Protein AF-A0A7Y4ZU67-F1 (afdb_monomer_lite)

Foldseek 3Di:
DDDDDPPDPPPDDDDPVNVVVVVVVVVVVVVVVVVVVVVVVLVVLVVLQVVLQVVLQVLVVVLVQVLQQQQAQQQDWQLPSSPSGQALSPADQDWDKDFRDQDPDASFSPHQFADSNNGHDDLCQLQPVDPRAGFKGKIWTKHQDDPDDGRDGGFKIKIKIKIKGFSVSDGDRRHRVRRVVCVVCVPPPGMDMDIDIDMRGHDYD

Secondary structure (DSSP, 8-state):
-PPP-------PPPPHHHHHHHHHHHHHHHHHHHHHHHHHHHHHHHHHHHHHHHHHHHHHHHHHHHHHHT---SSPPTTTTTTT-SSGGG-BSS--EEPPPPPSS--TT--SEE-TTS-B--HHHHTT-SSS-BSEEEEEEEEESS---TTPPP-EEEEEEEEEEETTS--B--SHHHHHHHHH-TT-TTEEEEEEEEEEE----

Structure (mmCIF, N/CA/C/O backbone):
data_AF-A0A7Y4ZU67-F1
#
_entry.id   AF-A0A7Y4ZU67-F1
#
loop_
_atom_site.group_PDB
_atom_site.id
_atom_site.type_symbol
_atom_site.label_atom_id
_atom_site.label_alt_id
_atom_site.label_comp_id
_atom_site.label_asym_id
_atom_site.label_entity_id
_atom_site.label_seq_id
_atom_site.pdbx_PDB_ins_code
_atom_site.Cartn_x
_atom_site.Cartn_y
_atom_site.Cartn_z
_atom_site.occupancy
_atom_site.B_iso_or_equiv
_atom_site.auth_seq_id
_atom_site.auth_comp_id
_atom_site.auth_asym_id
_atom_site.auth_atom_id
_atom_site.pdbx_PDB_model_num
ATOM 1 N N . MET A 1 1 ? -34.189 -45.881 70.020 1.00 56.56 1 MET A N 1
ATOM 2 C CA . MET A 1 1 ? -33.705 -45.603 68.650 1.00 56.56 1 MET A CA 1
ATOM 3 C C . MET A 1 1 ? -33.815 -44.095 68.414 1.00 56.56 1 MET A C 1
ATOM 5 O O . MET A 1 1 ? -34.927 -43.593 68.364 1.00 56.56 1 MET A O 1
ATOM 9 N N . LYS A 1 2 ? -32.702 -43.343 68.444 1.00 57.59 2 LYS A N 1
ATOM 10 C CA . LYS A 1 2 ? -32.689 -41.868 68.312 1.00 57.59 2 LYS A CA 1
ATOM 11 C C . LYS A 1 2 ? -32.427 -41.498 66.851 1.00 57.59 2 LYS A C 1
ATOM 13 O O . LYS A 1 2 ? -31.374 -41.836 66.324 1.00 57.59 2 LYS A O 1
ATOM 18 N N . THR A 1 3 ? -33.372 -40.822 66.208 1.00 69.25 3 THR A N 1
ATOM 19 C CA . THR A 1 3 ? -33.228 -40.291 64.847 1.00 69.25 3 THR A CA 1
ATOM 20 C C . THR A 1 3 ? -32.340 -39.038 64.844 1.00 69.25 3 THR A C 1
ATOM 22 O O . THR A 1 3 ? -32.535 -38.151 65.681 1.00 69.25 3 THR A O 1
ATOM 25 N N . PRO A 1 4 ? -31.358 -38.928 63.930 1.00 66.44 4 PRO A N 1
ATOM 26 C CA . PRO A 1 4 ? -30.522 -37.740 63.822 1.00 66.44 4 PRO A CA 1
ATOM 27 C C . PRO A 1 4 ? -31.326 -36.578 63.227 1.00 66.44 4 PRO A C 1
ATOM 29 O O . PRO A 1 4 ? -31.991 -36.710 62.201 1.00 66.44 4 PRO A O 1
ATOM 32 N N . ARG A 1 5 ? -31.271 -35.420 63.888 1.00 68.50 5 ARG A N 1
ATOM 33 C CA . ARG A 1 5 ? -31.931 -34.186 63.452 1.00 68.50 5 ARG A CA 1
ATOM 34 C C . ARG A 1 5 ? -31.009 -33.478 62.456 1.00 68.50 5 ARG A C 1
ATOM 36 O O . ARG A 1 5 ? -30.023 -32.861 62.853 1.00 68.50 5 ARG A O 1
ATOM 43 N N . THR A 1 6 ? -31.308 -33.585 61.167 1.00 69.19 6 THR A N 1
ATOM 44 C CA . THR A 1 6 ? -30.599 -32.863 60.104 1.00 69.19 6 THR A CA 1
ATOM 45 C C . THR A 1 6 ? -30.827 -31.366 60.299 1.00 69.19 6 THR A C 1
ATOM 47 O O . THR A 1 6 ? -31.949 -30.876 60.154 1.00 69.19 6 THR A O 1
ATOM 50 N N . LYS A 1 7 ? -29.780 -30.623 60.676 1.00 66.19 7 LYS A N 1
ATOM 51 C CA . LYS A 1 7 ? -29.835 -29.159 60.717 1.00 66.19 7 LYS A CA 1
ATOM 52 C C . LYS A 1 7 ? -30.018 -28.666 59.282 1.00 66.19 7 LYS A C 1
ATOM 54 O O . LYS A 1 7 ? -29.079 -28.709 58.494 1.00 66.19 7 LYS A O 1
ATOM 59 N N . ARG A 1 8 ? -31.228 -28.223 58.933 1.00 67.38 8 ARG A N 1
ATOM 60 C CA . ARG A 1 8 ? -31.433 -27.420 57.726 1.00 67.38 8 ARG A CA 1
ATOM 61 C C . ARG A 1 8 ? -30.674 -26.117 57.948 1.00 67.38 8 ARG A C 1
ATOM 63 O O . ARG A 1 8 ? -31.033 -25.352 58.839 1.00 67.38 8 ARG A O 1
ATOM 70 N N . LEU A 1 9 ? -29.599 -25.914 57.192 1.00 65.88 9 LEU A N 1
ATOM 71 C CA . LEU A 1 9 ? -28.971 -24.605 57.065 1.00 65.88 9 LEU A CA 1
ATOM 72 C C . LEU A 1 9 ? -30.071 -23.649 56.599 1.00 65.88 9 LEU A C 1
ATOM 74 O O . LEU A 1 9 ? -30.673 -23.866 55.548 1.00 65.88 9 LEU A O 1
ATOM 78 N N . SER A 1 10 ? -30.409 -22.666 57.428 1.00 62.84 10 SER A N 1
ATOM 79 C CA . SER A 1 10 ? -31.348 -21.616 57.058 1.00 62.84 10 SER A CA 1
ATOM 80 C C . SER A 1 10 ? -30.818 -20.940 55.797 1.00 62.84 10 SER A C 1
ATOM 82 O O . SER A 1 10 ? -29.732 -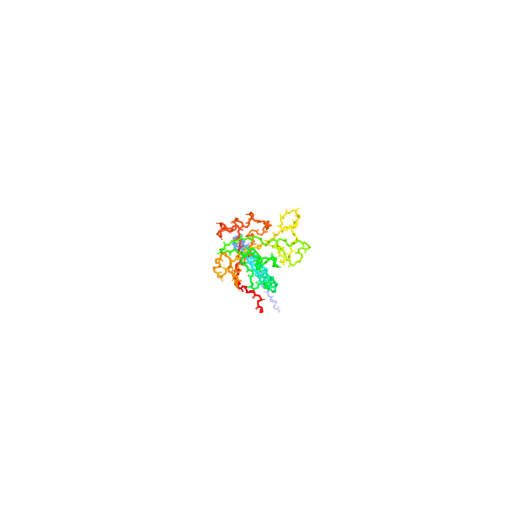20.363 55.830 1.00 62.84 10 SER A O 1
ATOM 84 N N . GLN A 1 11 ? -31.557 -21.032 54.690 1.00 66.31 11 GLN A N 1
ATOM 85 C CA . GLN A 1 11 ? -31.316 -20.196 53.520 1.00 66.31 11 GLN A CA 1
ATOM 86 C C . GLN A 1 11 ? -31.586 -18.748 53.936 1.00 66.31 11 GLN A C 1
ATOM 88 O O . GLN A 1 11 ? -32.731 -18.313 54.023 1.00 66.31 11 GLN A O 1
ATOM 93 N N . LEU A 1 12 ? -30.517 -18.041 54.289 1.00 67.50 12 LEU A N 1
ATOM 94 C CA . LEU A 1 12 ? -30.523 -16.603 54.508 1.00 67.50 12 LEU A CA 1
ATOM 95 C C . LEU A 1 12 ? -30.630 -15.943 53.128 1.00 67.50 12 LEU A C 1
ATOM 97 O O . LEU A 1 12 ? -29.837 -16.242 52.238 1.00 67.50 12 LEU A O 1
ATOM 101 N N . GLY A 1 13 ? -31.653 -15.111 52.931 1.00 76.62 13 GLY A N 1
ATOM 102 C CA . GLY A 1 13 ? -31.780 -14.293 51.725 1.00 76.62 13 GLY A CA 1
ATOM 103 C C . GLY A 1 13 ? -30.649 -13.267 51.638 1.00 76.62 13 GLY A C 1
ATOM 104 O O . GLY A 1 13 ? -30.140 -12.821 52.666 1.00 76.62 13 GLY A O 1
ATOM 105 N N . TYR A 1 14 ? -30.261 -12.898 50.417 1.00 82.81 14 TYR A N 1
ATOM 106 C CA . TYR A 1 14 ? -29.251 -11.865 50.183 1.00 82.81 14 TYR A CA 1
ATOM 107 C C . TYR A 1 14 ? -29.739 -10.498 50.664 1.00 82.81 14 TYR A C 1
ATOM 109 O O . TYR A 1 14 ? -30.893 -10.122 50.444 1.00 82.81 14 TYR A O 1
ATOM 117 N N . THR A 1 15 ? -28.849 -9.739 51.298 1.00 91.25 15 THR A N 1
ATOM 118 C CA . THR A 1 15 ? -29.144 -8.360 51.701 1.00 91.25 15 THR A CA 1
ATOM 119 C C . THR A 1 15 ? -29.093 -7.422 50.493 1.00 91.25 15 THR A C 1
ATOM 121 O O . THR A 1 15 ? -28.326 -7.633 49.552 1.00 91.25 15 THR A O 1
ATOM 124 N N . SER A 1 16 ? -29.868 -6.332 50.517 1.00 90.31 16 SER A N 1
ATOM 125 C CA . SER A 1 16 ? -29.852 -5.322 49.445 1.00 90.31 16 SER A CA 1
ATOM 126 C C . SER A 1 16 ? -28.449 -4.748 49.212 1.00 90.31 16 SER A C 1
ATOM 128 O O . SER A 1 16 ? -28.086 -4.426 48.085 1.00 90.31 16 SER A O 1
ATOM 130 N N . VAL A 1 17 ? -27.643 -4.655 50.275 1.00 91.88 17 VAL A N 1
ATOM 131 C CA . VAL A 1 17 ? -26.265 -4.153 50.225 1.00 91.88 17 VAL A CA 1
ATOM 132 C C . VAL A 1 17 ? -25.343 -5.123 49.482 1.00 91.88 17 VAL A C 1
ATOM 134 O O . VAL A 1 17 ? -24.584 -4.681 48.625 1.00 91.88 17 VAL A O 1
ATOM 137 N N . GLU A 1 18 ? -25.437 -6.434 49.731 1.00 91.12 18 GLU A N 1
ATOM 138 C CA . GLU A 1 18 ? -24.656 -7.439 48.988 1.00 91.12 18 GLU A CA 1
ATOM 139 C C . GLU A 1 18 ? -24.961 -7.406 47.492 1.00 91.12 18 GLU A C 1
ATOM 141 O O . GLU A 1 18 ? -24.046 -7.451 46.673 1.00 91.12 18 GLU A O 1
ATOM 146 N N . VAL A 1 19 ? -26.239 -7.276 47.129 1.00 94.56 19 VAL A N 1
ATOM 147 C CA . VAL A 1 19 ? -26.652 -7.208 45.723 1.00 94.56 19 VAL A CA 1
ATOM 148 C C . VAL A 1 19 ? -26.120 -5.935 45.058 1.00 94.56 19 VAL A C 1
ATOM 150 O O . VAL A 1 19 ? -25.595 -5.998 43.948 1.00 94.56 19 VAL A O 1
ATOM 153 N N . LEU A 1 20 ? -26.181 -4.787 45.737 1.00 96.19 20 LEU A N 1
ATOM 154 C CA . LEU A 1 20 ? -25.636 -3.529 45.215 1.00 96.19 20 LEU A CA 1
ATOM 155 C C . LEU A 1 20 ? -24.110 -3.587 45.037 1.00 96.19 20 LEU A C 1
ATOM 157 O O . LEU A 1 20 ? -23.587 -3.128 44.019 1.00 96.19 20 LEU A O 1
ATOM 161 N N . ILE A 1 21 ? -23.387 -4.202 45.977 1.00 96.69 21 ILE A N 1
ATOM 162 C CA . ILE A 1 21 ? -21.937 -4.406 45.853 1.00 96.69 21 ILE A CA 1
ATOM 163 C C . ILE A 1 21 ? -21.629 -5.356 44.685 1.00 96.69 21 ILE A C 1
ATOM 165 O O . ILE A 1 21 ? -20.758 -5.065 43.867 1.00 96.69 21 ILE A O 1
ATOM 169 N N . ALA A 1 22 ? -22.376 -6.452 44.539 1.00 96.56 22 ALA A N 1
ATOM 170 C CA . ALA A 1 22 ? -22.184 -7.391 43.436 1.00 96.56 22 ALA A CA 1
ATOM 171 C C . ALA A 1 22 ? -22.416 -6.729 42.068 1.00 96.56 22 ALA A C 1
ATOM 173 O O . ALA A 1 22 ? -21.606 -6.898 41.158 1.00 96.56 22 ALA A O 1
ATOM 174 N N . ILE A 1 23 ? -23.475 -5.925 41.928 1.00 97.31 23 ILE A N 1
ATOM 175 C CA . ILE A 1 23 ? -23.795 -5.226 40.675 1.00 97.31 23 ILE A CA 1
ATOM 176 C C . ILE A 1 23 ? -22.733 -4.176 40.331 1.00 97.31 23 ILE A C 1
ATOM 178 O O . ILE A 1 23 ? -22.372 -4.038 39.161 1.00 97.31 23 ILE A O 1
ATOM 182 N N . THR A 1 24 ? -22.199 -3.446 41.315 1.00 97.62 24 THR A N 1
ATOM 183 C CA . THR A 1 24 ? -21.156 -2.435 41.057 1.00 97.62 24 THR A CA 1
ATOM 184 C C . THR A 1 24 ? -19.842 -3.078 40.612 1.00 97.62 24 THR A C 1
ATOM 186 O O . THR A 1 24 ? -19.289 -2.669 39.590 1.00 97.62 24 THR A O 1
ATOM 189 N N . ILE A 1 25 ? -19.385 -4.134 41.294 1.00 97.31 25 ILE A N 1
ATOM 190 C CA . ILE A 1 25 ? -18.185 -4.891 40.896 1.00 97.31 25 ILE A CA 1
ATOM 191 C C . ILE A 1 25 ? -18.384 -5.521 39.514 1.00 97.31 25 ILE A C 1
ATOM 193 O O . ILE A 1 25 ? -17.505 -5.417 38.656 1.00 97.31 25 ILE A O 1
ATOM 197 N N . PHE A 1 26 ? -19.553 -6.121 39.268 1.00 97.50 26 PHE A N 1
ATOM 198 C CA . PHE A 1 26 ? -19.895 -6.683 37.964 1.00 97.50 26 PHE A CA 1
ATOM 199 C C . PHE A 1 26 ? -19.851 -5.623 36.859 1.00 97.50 26 PHE A C 1
ATOM 201 O O . PHE A 1 26 ? -19.278 -5.872 35.803 1.00 97.50 26 PHE A O 1
ATOM 208 N N . SER A 1 27 ? -20.385 -4.426 37.110 1.00 97.94 27 SER A N 1
ATOM 209 C CA . SER A 1 27 ? -20.405 -3.333 36.129 1.00 97.94 27 SER A CA 1
ATOM 210 C C . SER A 1 27 ? -18.994 -2.852 35.771 1.00 97.94 27 SER A C 1
ATOM 212 O O . SER A 1 27 ? -18.694 -2.650 34.594 1.00 97.94 27 SER A O 1
ATOM 214 N N . ILE A 1 28 ? -18.102 -2.725 36.761 1.00 97.31 28 ILE A N 1
ATOM 215 C CA . ILE A 1 28 ? -16.694 -2.357 36.536 1.00 97.31 28 ILE A CA 1
ATOM 216 C C . ILE A 1 28 ? -15.973 -3.460 35.747 1.00 97.31 28 ILE A C 1
ATOM 218 O O . ILE A 1 28 ? -15.270 -3.169 34.777 1.00 97.31 28 ILE A O 1
ATOM 222 N N . GLY A 1 29 ? -16.186 -4.728 36.117 1.00 97.69 29 GLY A N 1
ATOM 223 C CA . GLY A 1 29 ? -15.621 -5.875 35.405 1.00 97.69 29 GLY A CA 1
ATOM 224 C C . GLY A 1 29 ? -16.097 -5.954 33.952 1.00 97.69 29 GLY A C 1
ATOM 225 O O . GLY A 1 29 ? -15.283 -6.110 33.042 1.00 97.69 29 GLY A O 1
ATOM 226 N N . ALA A 1 30 ? -17.397 -5.764 33.717 1.00 97.50 30 ALA A N 1
ATOM 227 C CA . ALA A 1 30 ? -17.987 -5.751 32.383 1.00 97.50 30 ALA A CA 1
ATOM 228 C C . ALA A 1 30 ? -17.404 -4.625 31.514 1.00 97.50 30 ALA A C 1
ATOM 230 O O . ALA A 1 30 ? -17.018 -4.875 30.372 1.00 97.50 30 ALA A O 1
ATOM 231 N N . ALA A 1 31 ? -17.261 -3.411 32.057 1.00 97.25 31 ALA A N 1
ATOM 232 C CA . ALA A 1 31 ? -16.637 -2.295 31.346 1.00 97.25 31 ALA A CA 1
ATOM 233 C C . ALA A 1 31 ? -15.175 -2.593 30.964 1.00 97.25 31 ALA A C 1
ATOM 235 O O . ALA A 1 31 ? -14.763 -2.314 29.836 1.00 97.25 31 ALA A O 1
ATOM 236 N N . GLY A 1 32 ? -14.408 -3.216 31.868 1.00 97.56 32 GLY A N 1
ATOM 237 C CA . GLY A 1 32 ? -13.036 -3.648 31.596 1.00 97.56 32 GLY A CA 1
ATOM 238 C C . GLY A 1 32 ? -12.949 -4.652 30.443 1.00 97.56 32 GLY A C 1
ATOM 239 O O . GLY A 1 32 ? -12.148 -4.473 29.525 1.00 97.56 32 GLY A O 1
ATOM 240 N N . VAL A 1 33 ? -13.819 -5.668 30.436 1.00 96.81 33 VAL A N 1
ATOM 241 C CA . VAL A 1 33 ? -13.860 -6.679 29.365 1.00 96.81 33 VAL A CA 1
ATOM 242 C 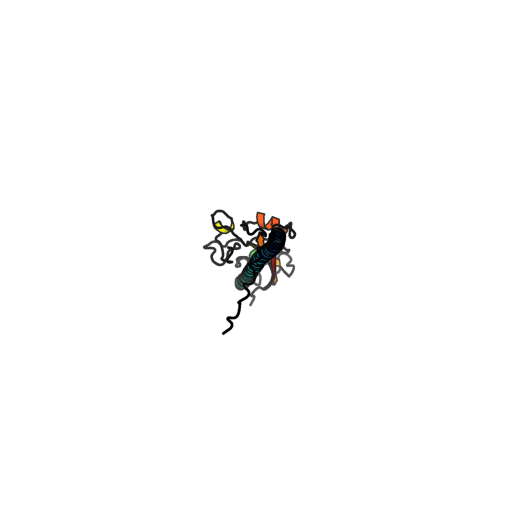C . VAL A 1 33 ? -14.255 -6.058 28.024 1.00 96.81 33 VAL A C 1
ATOM 244 O O . VAL A 1 33 ? -13.618 -6.346 27.013 1.00 96.81 33 VAL A O 1
ATOM 247 N N . ILE A 1 34 ? -15.247 -5.163 27.998 1.00 96.94 34 ILE A N 1
ATOM 248 C CA . ILE A 1 34 ? -15.673 -4.472 26.769 1.00 96.94 34 ILE A CA 1
ATOM 249 C C . ILE A 1 34 ? -14.528 -3.625 26.195 1.00 96.94 34 ILE A C 1
ATOM 251 O O . ILE A 1 34 ? -14.286 -3.640 24.985 1.00 96.94 34 ILE A O 1
ATOM 255 N N . ALA A 1 35 ? -13.784 -2.918 27.050 1.00 97.00 35 ALA A N 1
ATOM 256 C CA . ALA A 1 35 ? -12.624 -2.142 26.622 1.00 97.00 35 ALA A CA 1
ATOM 257 C C . ALA A 1 35 ? -11.533 -3.036 26.003 1.00 97.00 35 ALA A C 1
ATOM 259 O O . ALA A 1 35 ? -11.006 -2.713 24.935 1.00 97.00 35 ALA A O 1
ATOM 260 N N . MET A 1 36 ? -11.241 -4.187 26.622 1.00 96.06 36 MET A N 1
ATOM 261 C CA . MET A 1 36 ? -10.276 -5.161 26.094 1.00 96.06 36 MET A CA 1
ATOM 262 C C . MET A 1 36 ? -10.727 -5.757 24.758 1.00 96.06 36 MET A C 1
ATOM 264 O O . MET A 1 36 ? -9.923 -5.856 23.831 1.00 96.06 36 MET A O 1
ATOM 268 N N . GLN A 1 37 ? -12.010 -6.104 24.625 1.00 96.62 37 GLN A N 1
ATOM 269 C CA . GLN A 1 37 ? -12.567 -6.622 23.373 1.00 96.62 37 GLN A CA 1
ATOM 270 C C . GLN A 1 37 ? -12.421 -5.606 22.240 1.00 96.62 37 GLN A C 1
ATOM 272 O O . GLN A 1 37 ? -11.942 -5.952 21.161 1.00 96.62 37 GLN A O 1
ATOM 277 N N . ARG A 1 38 ? -12.753 -4.333 22.491 1.00 94.56 38 ARG A N 1
ATOM 278 C CA . ARG A 1 38 ? -12.603 -3.271 21.489 1.00 94.56 38 ARG A CA 1
ATOM 279 C C . ARG A 1 38 ? -11.146 -3.088 21.063 1.00 94.56 38 ARG A C 1
ATOM 281 O O . ARG A 1 38 ? -10.872 -2.999 19.868 1.00 94.56 38 ARG A O 1
ATOM 288 N N . ALA A 1 39 ? -10.221 -3.040 22.022 1.00 93.94 39 ALA A N 1
ATOM 289 C CA . ALA A 1 39 ? -8.797 -2.894 21.731 1.00 93.94 39 ALA A CA 1
ATOM 290 C C . ALA A 1 39 ? -8.253 -4.088 20.928 1.00 93.94 39 ALA A C 1
ATOM 292 O O . ALA A 1 39 ? -7.512 -3.892 19.968 1.00 93.94 39 ALA A O 1
ATOM 293 N N . SER A 1 40 ? -8.670 -5.312 21.269 1.00 95.69 40 SER A N 1
ATOM 294 C CA . SER A 1 40 ? -8.275 -6.527 20.551 1.00 95.69 40 SER A CA 1
ATOM 295 C C . SER A 1 40 ? -8.794 -6.547 19.109 1.00 95.69 40 SER A C 1
ATOM 297 O O . SER A 1 40 ? -8.027 -6.830 18.190 1.00 95.69 40 SER A O 1
ATOM 299 N N . VAL A 1 41 ? -10.060 -6.177 18.883 1.00 93.38 41 VAL A N 1
ATOM 300 C CA . VAL A 1 41 ? -10.639 -6.101 17.530 1.00 93.38 41 VAL A CA 1
ATOM 301 C C . VAL A 1 41 ? -9.912 -5.061 16.677 1.00 93.38 41 VAL A C 1
ATOM 303 O O . VAL A 1 41 ? -9.539 -5.361 15.543 1.00 93.38 41 VAL A O 1
ATOM 306 N N . GLN A 1 42 ? -9.652 -3.869 17.224 1.00 91.25 42 GLN A N 1
ATOM 307 C CA . GLN A 1 42 ? -8.912 -2.833 16.501 1.00 91.25 42 GLN A CA 1
ATOM 308 C C . GLN A 1 42 ? -7.474 -3.270 16.193 1.00 91.25 42 GLN A C 1
ATOM 310 O O . GLN A 1 42 ? -6.995 -3.050 15.084 1.00 91.25 42 GLN A O 1
ATOM 315 N N . GLY A 1 43 ? -6.799 -3.917 17.149 1.00 91.44 43 GLY A N 1
ATOM 316 C CA . GLY A 1 43 ? -5.446 -4.438 16.956 1.00 91.44 43 GLY A CA 1
ATOM 317 C C . GLY A 1 43 ? -5.377 -5.485 15.844 1.00 91.44 43 GLY A C 1
ATOM 318 O O . GLY A 1 43 ? -4.500 -5.410 14.988 1.00 91.44 43 GLY A O 1
ATOM 319 N N . ASN A 1 44 ? -6.342 -6.408 15.799 1.00 92.62 44 ASN A N 1
ATOM 320 C CA . ASN A 1 44 ? -6.429 -7.415 14.740 1.00 92.62 44 ASN A CA 1
ATOM 321 C C . ASN A 1 44 ? -6.691 -6.790 13.362 1.00 92.62 44 ASN A C 1
ATOM 323 O O . ASN A 1 44 ? -6.119 -7.234 12.367 1.00 92.62 44 ASN A O 1
ATOM 327 N N . TYR A 1 45 ? -7.540 -5.760 13.295 1.00 90.56 45 TYR A N 1
ATOM 328 C CA . TYR A 1 45 ? -7.806 -5.042 12.049 1.00 90.56 45 TYR A CA 1
ATOM 329 C C . TYR A 1 45 ? -6.554 -4.323 11.531 1.00 90.56 45 TYR A C 1
ATOM 331 O O . TYR A 1 45 ? -6.191 -4.478 10.365 1.00 90.56 45 TYR A O 1
ATOM 339 N N . ASP A 1 46 ? -5.864 -3.589 12.407 1.00 89.56 46 ASP A N 1
ATOM 340 C CA . ASP A 1 46 ? -4.643 -2.861 12.055 1.00 89.56 46 ASP A CA 1
ATOM 341 C C . ASP A 1 46 ? -3.520 -3.822 11.625 1.00 89.56 46 ASP A C 1
ATOM 343 O O . ASP A 1 46 ? -2.837 -3.556 10.635 1.00 89.56 46 ASP A O 1
ATOM 347 N N . ALA A 1 47 ? -3.367 -4.961 12.313 1.00 92.56 47 ALA A N 1
ATOM 348 C CA . ALA A 1 47 ? -2.400 -5.996 11.949 1.00 92.56 47 ALA A CA 1
ATOM 349 C C . ALA A 1 47 ? -2.695 -6.580 10.559 1.00 92.56 47 ALA A C 1
ATOM 351 O O . ALA A 1 47 ? -1.819 -6.602 9.697 1.00 92.56 47 ALA A O 1
ATOM 352 N N . ARG A 1 48 ? -3.956 -6.952 10.294 1.00 92.81 48 ARG A N 1
ATOM 353 C CA . ARG A 1 48 ? -4.367 -7.470 8.981 1.00 92.81 48 ARG A CA 1
ATOM 354 C C . ARG A 1 48 ? -4.127 -6.454 7.866 1.00 92.81 48 ARG A C 1
ATOM 356 O O . ARG A 1 48 ? -3.646 -6.827 6.800 1.00 92.81 48 ARG A O 1
ATOM 363 N N . ALA A 1 49 ? -4.456 -5.183 8.095 1.00 91.75 49 ALA A N 1
ATOM 364 C CA . ALA A 1 49 ? -4.226 -4.134 7.106 1.00 91.75 49 ALA A CA 1
ATOM 365 C C . ALA A 1 49 ? -2.728 -3.959 6.806 1.00 91.75 49 ALA A C 1
ATOM 367 O O . ALA A 1 49 ? -2.346 -3.800 5.648 1.00 91.75 49 ALA A O 1
ATOM 368 N N . MET A 1 50 ? -1.876 -4.052 7.830 1.00 92.88 50 MET A N 1
ATOM 369 C CA . MET A 1 50 ? -0.424 -3.995 7.673 1.00 92.88 50 MET A CA 1
ATOM 370 C C . MET A 1 50 ? 0.127 -5.202 6.900 1.00 92.88 50 MET A C 1
ATOM 372 O O . MET A 1 50 ? 0.981 -5.028 6.030 1.00 92.88 50 MET A O 1
ATOM 376 N N . ASP A 1 51 ? -0.380 -6.409 7.155 1.00 94.81 51 ASP A N 1
ATOM 377 C CA . ASP A 1 51 ? 0.020 -7.620 6.428 1.00 94.81 51 ASP A CA 1
ATOM 378 C C . ASP A 1 51 ? -0.352 -7.548 4.942 1.00 94.81 51 ASP A C 1
ATOM 380 O O . ASP A 1 51 ? 0.475 -7.854 4.077 1.00 94.81 51 ASP A O 1
ATOM 384 N N . VAL A 1 52 ? -1.569 -7.082 4.637 1.00 94.94 52 VAL A N 1
ATOM 385 C CA . VAL A 1 52 ? -2.032 -6.864 3.258 1.00 94.94 52 VAL A CA 1
ATOM 386 C C . VAL A 1 52 ? -1.189 -5.789 2.570 1.00 94.94 52 VAL A C 1
ATOM 388 O O . VAL A 1 52 ? -0.695 -6.024 1.468 1.00 94.94 52 VAL A O 1
ATOM 391 N N . ALA A 1 53 ? -0.938 -4.653 3.226 1.00 93.81 53 ALA A N 1
ATOM 392 C CA . ALA A 1 53 ? -0.108 -3.583 2.672 1.00 93.81 53 ALA A CA 1
ATOM 393 C C . ALA A 1 53 ? 1.329 -4.047 2.374 1.00 93.81 53 ALA A C 1
ATOM 395 O O . ALA A 1 53 ? 1.880 -3.719 1.324 1.00 93.81 53 ALA A O 1
ATOM 396 N N . ASN A 1 54 ? 1.924 -4.855 3.257 1.00 94.75 54 ASN A N 1
ATOM 397 C CA . ASN A 1 54 ? 3.237 -5.460 3.026 1.00 94.75 54 ASN A CA 1
ATOM 398 C C . ASN A 1 54 ? 3.227 -6.434 1.842 1.00 94.75 54 ASN A C 1
ATOM 400 O O . ASN A 1 54 ? 4.201 -6.494 1.092 1.00 94.75 54 ASN A O 1
ATOM 404 N N . ASN A 1 55 ? 2.149 -7.203 1.671 1.00 95.12 55 ASN A N 1
ATOM 405 C CA . ASN A 1 55 ? 2.015 -8.100 0.530 1.00 95.12 55 ASN A CA 1
ATOM 406 C C . ASN A 1 55 ? 1.927 -7.322 -0.790 1.00 95.12 55 ASN A C 1
ATOM 408 O O . ASN A 1 55 ? 2.683 -7.608 -1.712 1.00 95.12 55 ASN A O 1
ATOM 412 N N . ILE A 1 56 ? 1.102 -6.271 -0.831 1.00 94.12 56 ILE A N 1
ATOM 413 C CA . ILE A 1 56 ? 0.983 -5.363 -1.982 1.00 94.12 56 ILE A CA 1
ATOM 414 C C . ILE A 1 56 ? 2.336 -4.713 -2.302 1.00 94.12 56 ILE A C 1
ATOM 416 O O . ILE A 1 56 ? 2.734 -4.635 -3.463 1.00 94.12 56 ILE A O 1
ATOM 420 N N . ALA A 1 57 ? 3.075 -4.261 -1.284 1.00 93.81 57 ALA A N 1
ATOM 421 C CA . ALA A 1 57 ? 4.391 -3.660 -1.483 1.00 93.81 57 ALA A CA 1
ATOM 422 C C . ALA A 1 57 ? 5.378 -4.645 -2.132 1.00 93.81 57 ALA A C 1
ATOM 424 O O . ALA A 1 57 ? 6.075 -4.271 -3.074 1.00 93.81 57 ALA A O 1
ATOM 425 N N . ARG A 1 58 ? 5.409 -5.905 -1.671 1.00 93.81 58 ARG A N 1
ATOM 426 C CA . ARG A 1 58 ? 6.235 -6.968 -2.271 1.00 93.81 58 ARG A CA 1
ATOM 427 C C . ARG A 1 58 ? 5.816 -7.279 -3.701 1.00 93.81 58 ARG A C 1
ATOM 429 O O . ARG A 1 58 ? 6.667 -7.359 -4.579 1.00 93.81 58 ARG A O 1
ATOM 436 N N . GLU A 1 59 ? 4.518 -7.369 -3.956 1.00 93.38 59 GLU A N 1
ATOM 437 C CA . GLU A 1 59 ? 4.006 -7.580 -5.306 1.00 93.38 59 GLU A CA 1
ATOM 438 C C . GLU A 1 59 ? 4.443 -6.453 -6.255 1.00 93.38 59 GLU A C 1
ATOM 440 O O . GLU A 1 59 ? 4.890 -6.705 -7.372 1.00 93.38 59 GLU A O 1
ATOM 445 N N . TRP A 1 60 ? 4.409 -5.198 -5.801 1.00 92.12 60 TRP A N 1
ATOM 446 C CA . TRP A 1 60 ? 4.930 -4.071 -6.575 1.00 92.12 60 TRP A CA 1
ATOM 447 C C . TRP A 1 60 ? 6.440 -4.123 -6.796 1.00 92.12 60 TRP A C 1
ATOM 449 O O . TRP A 1 60 ? 6.903 -3.739 -7.871 1.00 92.12 60 TRP A O 1
ATOM 459 N N . GLN A 1 61 ? 7.215 -4.626 -5.834 1.00 93.00 61 GLN A N 1
ATOM 460 C CA . GLN A 1 61 ? 8.644 -4.871 -6.042 1.00 93.00 61 GLN A CA 1
ATOM 461 C C . GLN A 1 61 ? 8.866 -5.892 -7.160 1.00 93.00 61 GLN A C 1
ATOM 463 O O . GLN A 1 61 ? 9.666 -5.639 -8.060 1.00 93.00 61 GLN A O 1
ATOM 468 N N . GLU A 1 62 ? 8.126 -7.001 -7.154 1.00 92.75 62 GLU A N 1
ATOM 469 C CA . GLU A 1 62 ? 8.196 -8.023 -8.204 1.00 92.75 62 GLU A CA 1
ATOM 470 C C . GLU A 1 62 ? 7.748 -7.480 -9.566 1.00 92.75 62 GLU A C 1
ATOM 472 O O . GLU A 1 62 ? 8.380 -7.754 -10.587 1.00 92.75 62 GLU A O 1
ATOM 477 N N . ARG A 1 63 ? 6.691 -6.659 -9.597 1.00 90.88 63 ARG A N 1
ATOM 478 C CA . ARG A 1 63 ? 6.218 -5.988 -10.818 1.00 90.88 63 ARG A CA 1
ATOM 479 C C . ARG A 1 63 ? 7.289 -5.074 -11.403 1.00 90.88 63 ARG A C 1
ATOM 481 O O . ARG A 1 63 ? 7.519 -5.121 -12.607 1.00 90.88 63 ARG A O 1
ATOM 488 N N . LEU A 1 64 ? 7.963 -4.282 -10.570 1.00 90.00 64 LEU A N 1
ATOM 489 C CA . LEU A 1 64 ? 9.041 -3.398 -11.018 1.00 90.00 64 LEU A CA 1
ATOM 490 C C . LEU A 1 64 ? 10.285 -4.167 -11.460 1.00 90.00 64 LEU A C 1
ATOM 492 O O . LEU A 1 64 ? 10.927 -3.761 -12.423 1.00 90.00 64 LEU A O 1
ATOM 496 N N . GLN A 1 65 ? 10.615 -5.282 -10.806 1.00 90.19 65 GLN A N 1
ATOM 497 C CA . GLN A 1 65 ? 11.693 -6.165 -11.258 1.00 90.19 65 GLN A CA 1
ATOM 498 C C . GLN A 1 65 ? 11.368 -6.786 -12.621 1.00 90.19 65 GLN A C 1
ATOM 500 O O . GLN A 1 65 ? 12.193 -6.734 -13.525 1.00 90.19 65 GLN A O 1
ATOM 505 N N . ARG A 1 66 ? 10.139 -7.278 -12.811 1.00 89.69 66 ARG A N 1
ATOM 506 C CA . ARG A 1 66 ? 9.679 -7.804 -14.104 1.00 89.69 66 ARG A CA 1
ATOM 507 C C . ARG A 1 66 ? 9.663 -6.730 -15.196 1.00 89.69 66 ARG A C 1
ATOM 509 O O . ARG A 1 66 ? 9.989 -7.014 -16.342 1.00 89.69 66 ARG A O 1
ATOM 516 N N . ASP A 1 67 ? 9.285 -5.499 -14.857 1.00 87.44 67 ASP A N 1
ATOM 517 C CA . ASP A 1 67 ? 9.345 -4.360 -15.782 1.00 87.44 67 ASP A CA 1
ATOM 518 C C . ASP A 1 67 ? 10.801 -4.053 -16.178 1.00 87.44 67 ASP A C 1
ATOM 520 O O . ASP A 1 67 ? 11.089 -3.756 -17.337 1.00 87.4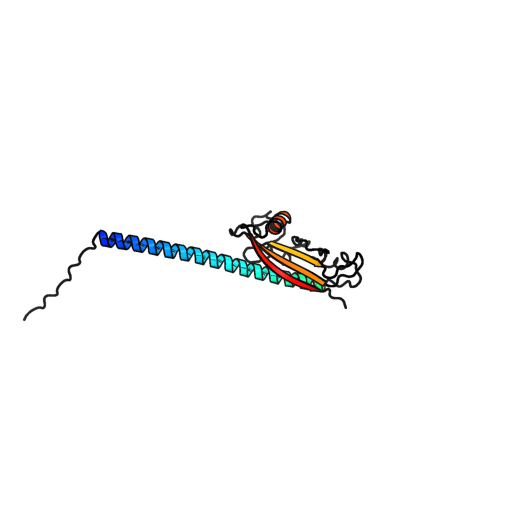4 67 ASP A O 1
ATOM 524 N N . ALA A 1 68 ? 11.745 -4.223 -15.247 1.00 86.31 68 ALA A N 1
ATOM 525 C CA . ALA A 1 68 ? 13.173 -4.039 -15.492 1.00 86.31 68 ALA A CA 1
ATOM 526 C C . ALA A 1 68 ? 13.776 -5.077 -16.445 1.00 86.31 68 ALA A C 1
ATOM 528 O O . ALA A 1 68 ? 14.731 -4.759 -17.148 1.00 86.31 68 ALA A O 1
ATOM 529 N N . ASP A 1 69 ? 13.212 -6.283 -16.542 1.00 86.69 69 ASP A N 1
ATOM 530 C CA . ASP A 1 69 ? 13.666 -7.274 -17.527 1.00 86.69 69 ASP A CA 1
ATOM 531 C C . ASP A 1 69 ? 13.455 -6.792 -18.971 1.00 86.69 69 ASP A C 1
ATOM 533 O O . ASP A 1 69 ? 14.203 -7.172 -19.873 1.00 86.69 69 ASP A O 1
ATOM 537 N N . THR A 1 70 ? 12.462 -5.923 -19.194 1.00 85.00 70 THR A N 1
ATOM 538 C CA . THR A 1 70 ? 12.207 -5.289 -20.500 1.00 85.00 70 THR A CA 1
ATOM 539 C C . THR A 1 70 ? 13.075 -4.055 -20.749 1.00 85.00 70 THR A C 1
ATOM 541 O O . THR A 1 70 ? 13.110 -3.526 -21.861 1.00 85.00 70 THR A O 1
ATOM 544 N N . TRP A 1 71 ? 13.812 -3.603 -19.731 1.00 84.31 71 TRP A N 1
ATOM 545 C CA . TRP A 1 71 ? 14.740 -2.486 -19.827 1.00 84.31 71 TRP A CA 1
ATOM 546 C C . TRP A 1 71 ? 16.070 -2.954 -20.426 1.00 84.31 71 TRP A C 1
ATOM 548 O O . TRP A 1 71 ? 17.001 -3.340 -19.715 1.00 84.31 71 TRP A O 1
ATOM 558 N N . ASN A 1 72 ? 16.137 -2.931 -21.756 1.00 77.38 72 ASN A N 1
ATOM 559 C CA . ASN A 1 72 ? 17.212 -3.539 -22.539 1.00 77.38 72 ASN A CA 1
ATOM 560 C C . ASN A 1 72 ? 17.977 -2.567 -23.453 1.00 77.38 72 ASN A C 1
ATOM 562 O O . ASN A 1 72 ? 18.767 -3.035 -24.266 1.00 77.38 72 ASN A O 1
ATOM 566 N N . ASP A 1 73 ? 17.766 -1.252 -23.348 1.00 72.88 73 ASP A N 1
ATOM 567 C CA . ASP A 1 73 ? 18.447 -0.270 -24.203 1.00 72.88 73 ASP A CA 1
ATOM 568 C C . ASP A 1 73 ? 19.679 0.341 -23.500 1.00 72.88 73 ASP A C 1
ATOM 570 O O . ASP A 1 73 ? 19.525 1.224 -22.649 1.00 72.88 73 ASP A O 1
ATOM 574 N N . PRO A 1 74 ? 20.908 -0.120 -23.816 1.00 63.00 74 PRO A N 1
ATOM 575 C CA . PRO A 1 74 ? 22.131 0.331 -23.156 1.00 63.00 74 PRO A CA 1
ATOM 576 C C . PRO A 1 74 ? 22.614 1.716 -23.600 1.00 63.00 74 PRO A C 1
ATOM 578 O O . PRO A 1 74 ? 23.489 2.271 -22.931 1.00 63.00 74 PRO A O 1
ATOM 581 N N . GLN A 1 75 ? 22.118 2.252 -24.723 1.00 60.62 75 GLN A N 1
ATOM 582 C CA . GLN A 1 75 ? 22.618 3.500 -25.316 1.00 60.62 75 GLN A CA 1
ATOM 583 C C . GLN A 1 75 ? 21.619 4.648 -25.274 1.00 60.62 75 GLN A C 1
ATOM 585 O O . GLN A 1 75 ? 22.004 5.800 -25.482 1.00 60.62 75 GLN A O 1
ATOM 590 N N . ALA A 1 76 ? 20.352 4.369 -25.003 1.00 63.25 76 ALA A N 1
ATOM 591 C CA . ALA A 1 76 ? 19.376 5.426 -24.915 1.00 63.25 76 ALA A CA 1
ATOM 592 C C . ALA A 1 76 ? 19.648 6.364 -23.730 1.00 63.25 76 ALA A C 1
ATOM 594 O O . ALA A 1 76 ? 20.028 5.973 -22.620 1.00 63.25 76 ALA A O 1
ATOM 595 N N . ALA A 1 77 ? 19.440 7.649 -24.000 1.00 62.34 77 ALA A N 1
ATOM 596 C CA . ALA A 1 77 ? 19.503 8.687 -22.996 1.00 62.34 77 ALA A CA 1
ATOM 597 C C . ALA A 1 77 ? 18.426 8.459 -21.925 1.00 62.34 77 ALA A C 1
ATOM 599 O O . ALA A 1 77 ? 17.383 7.831 -22.146 1.00 62.34 77 ALA A O 1
ATOM 600 N N . PHE A 1 78 ? 18.662 9.010 -20.740 1.00 59.25 78 PHE A N 1
ATOM 601 C CA . PHE A 1 78 ? 17.637 9.072 -19.710 1.00 59.25 78 PHE A CA 1
ATOM 602 C C . PHE A 1 78 ? 16.329 9.683 -20.254 1.00 59.25 78 PHE A C 1
ATOM 604 O O . PHE A 1 78 ? 16.344 10.760 -20.847 1.00 59.25 78 PHE A O 1
ATOM 611 N N . GLY A 1 79 ? 15.208 8.973 -20.076 1.00 58.62 79 GLY A N 1
ATOM 612 C CA . GLY A 1 79 ? 13.892 9.326 -20.630 1.00 58.62 79 GLY A CA 1
ATOM 613 C C . GLY A 1 79 ? 13.511 8.582 -21.919 1.00 58.62 79 GLY A C 1
ATOM 614 O O . GLY A 1 79 ? 12.321 8.401 -22.170 1.00 58.62 79 GLY A O 1
ATOM 615 N N . THR A 1 80 ? 14.484 8.083 -22.692 1.00 61.31 80 THR A N 1
ATOM 616 C CA . THR A 1 80 ? 14.252 7.196 -23.852 1.00 61.31 80 THR A CA 1
ATOM 617 C C . THR A 1 80 ? 14.663 5.744 -23.589 1.00 61.31 80 THR A C 1
ATOM 619 O O . THR A 1 80 ? 14.078 4.834 -24.167 1.00 61.31 80 THR A O 1
ATOM 622 N N . ALA A 1 81 ? 15.585 5.488 -22.651 1.00 57.06 81 ALA A N 1
ATOM 623 C CA . ALA A 1 81 ? 16.062 4.128 -22.338 1.00 57.06 81 ALA A CA 1
ATOM 624 C C . ALA A 1 81 ? 15.013 3.201 -21.734 1.00 57.06 81 ALA A C 1
ATOM 626 O O . ALA A 1 81 ? 15.176 1.985 -21.696 1.00 57.06 81 ALA A O 1
ATOM 627 N N . THR A 1 82 ? 13.930 3.783 -21.248 1.00 60.59 82 THR A N 1
ATOM 628 C CA . THR A 1 82 ? 12.870 3.106 -20.520 1.00 60.59 82 THR A CA 1
ATOM 629 C C . THR A 1 82 ? 11.558 3.100 -21.304 1.00 60.59 82 THR A C 1
ATOM 631 O O . THR A 1 82 ? 10.551 2.654 -20.772 1.00 60.59 82 THR A O 1
ATOM 634 N N . THR A 1 83 ? 11.522 3.522 -22.575 1.00 69.88 83 THR A N 1
ATOM 635 C CA . THR A 1 83 ? 10.276 3.600 -23.370 1.00 69.88 83 THR A CA 1
ATOM 636 C C . THR A 1 83 ? 9.542 2.256 -23.497 1.00 69.88 83 THR A C 1
ATOM 638 O O . THR A 1 83 ? 8.314 2.249 -23.554 1.00 69.88 83 THR A O 1
ATOM 641 N N . ASN A 1 84 ? 10.266 1.131 -23.457 1.00 76.31 84 ASN A N 1
ATOM 642 C CA . ASN A 1 84 ? 9.689 -0.222 -23.491 1.00 76.31 84 ASN A CA 1
ATOM 643 C C . ASN A 1 84 ? 9.090 -0.677 -22.147 1.00 76.31 84 ASN A C 1
ATOM 645 O O . ASN A 1 84 ? 8.342 -1.651 -22.107 1.00 76.31 84 ASN A O 1
ATOM 649 N N . THR A 1 85 ? 9.400 0.034 -21.062 1.00 82.50 85 THR A N 1
ATOM 650 C CA . THR A 1 85 ? 8.921 -0.270 -19.710 1.00 82.50 85 THR A CA 1
ATOM 651 C C . THR A 1 85 ? 7.577 0.410 -19.438 1.00 82.50 85 THR A C 1
ATOM 653 O O . THR A 1 85 ? 7.262 1.482 -19.968 1.00 82.50 85 THR A O 1
ATOM 656 N N . LEU A 1 86 ? 6.758 -0.205 -18.592 1.00 84.94 86 LEU A N 1
ATOM 657 C CA . LEU A 1 86 ? 5.435 0.293 -18.227 1.00 84.94 86 LEU A CA 1
ATOM 658 C C . LEU A 1 86 ? 5.517 1.431 -17.208 1.00 84.94 86 LEU A C 1
ATOM 660 O O . LEU A 1 86 ? 4.868 2.465 -17.394 1.00 84.94 86 LEU A O 1
ATOM 664 N N . TRP A 1 87 ? 6.320 1.256 -16.156 1.00 86.88 87 TRP A N 1
ATOM 665 C CA . TRP A 1 87 ? 6.382 2.177 -15.019 1.00 86.88 87 TRP A CA 1
ATOM 666 C C . TRP A 1 87 ? 7.745 2.850 -14.886 1.00 86.88 87 TRP A C 1
ATOM 668 O O . TRP A 1 87 ? 7.796 4.050 -14.606 1.00 86.88 87 TRP A O 1
ATOM 678 N N . LEU A 1 88 ? 8.839 2.121 -15.145 1.00 85.00 88 LEU A N 1
ATOM 679 C CA . LEU A 1 88 ? 10.212 2.638 -15.021 1.00 85.00 88 LEU A CA 1
ATOM 680 C C . LEU A 1 88 ? 10.488 3.840 -15.939 1.00 85.00 88 LEU A C 1
ATOM 682 O O . LEU A 1 88 ? 11.334 4.678 -15.622 1.00 85.00 88 LEU A O 1
ATOM 686 N N . LYS A 1 89 ? 9.718 3.998 -17.022 1.00 81.06 89 LYS A N 1
ATOM 687 C CA . LYS A 1 89 ? 9.765 5.168 -17.913 1.00 81.06 89 LYS A CA 1
ATOM 688 C C . LYS A 1 89 ? 9.507 6.505 -17.246 1.00 81.06 89 LYS A C 1
ATOM 690 O O . LYS A 1 89 ? 9.952 7.531 -17.743 1.00 81.06 89 LYS A O 1
ATOM 695 N N . ASN A 1 90 ? 8.809 6.492 -16.117 1.00 80.75 90 ASN A N 1
ATOM 696 C CA . ASN A 1 90 ? 8.457 7.700 -15.388 1.00 80.75 90 ASN A CA 1
ATOM 697 C C . ASN A 1 90 ? 9.526 8.126 -14.374 1.00 80.75 90 ASN A C 1
ATOM 699 O O . ASN A 1 90 ? 9.283 9.080 -13.633 1.00 80.75 90 ASN A O 1
ATOM 703 N N . ALA A 1 91 ? 10.670 7.433 -14.316 1.00 80.50 91 ALA A N 1
ATOM 704 C CA . ALA A 1 91 ? 11.783 7.820 -13.461 1.00 80.50 91 ALA A CA 1
ATOM 705 C C . ALA A 1 91 ? 12.288 9.220 -13.821 1.00 80.50 91 ALA A C 1
ATOM 707 O O . ALA A 1 91 ? 12.444 9.560 -14.993 1.00 80.50 91 ALA A O 1
ATOM 708 N N . THR A 1 92 ? 12.566 10.029 -12.801 1.00 78.94 92 THR A N 1
ATOM 709 C CA . THR A 1 92 ? 13.108 11.385 -12.949 1.00 78.94 92 THR A CA 1
ATOM 710 C C . THR A 1 92 ? 14.453 11.504 -12.224 1.00 78.94 92 THR A C 1
ATOM 712 O O . THR A 1 92 ? 14.894 10.590 -11.523 1.00 78.94 92 THR A O 1
ATOM 715 N N . SER A 1 93 ? 15.163 12.616 -12.430 1.00 74.12 93 SER A N 1
ATOM 716 C CA . SER A 1 93 ? 16.454 12.898 -11.781 1.00 74.12 93 SER A CA 1
ATOM 717 C C . SER A 1 93 ? 16.328 13.268 -10.294 1.00 74.12 93 SER A C 1
ATOM 719 O O . SER A 1 93 ? 17.333 13.520 -9.634 1.00 74.12 93 SER A O 1
ATOM 721 N N . GLY A 1 94 ? 15.110 13.285 -9.747 1.00 76.31 94 GLY A N 1
ATOM 722 C CA . GLY A 1 94 ? 14.833 13.557 -8.340 1.00 76.31 94 GLY A CA 1
ATOM 723 C C . GLY A 1 94 ? 13.595 12.800 -7.853 1.00 76.31 94 GLY A C 1
ATOM 724 O O . GLY A 1 94 ? 12.845 12.263 -8.665 1.00 76.31 94 GLY A O 1
ATOM 725 N N . PRO A 1 95 ? 13.350 12.744 -6.537 1.00 76.81 95 PRO A N 1
ATOM 726 C CA . PRO A 1 95 ? 12.212 12.020 -5.985 1.00 76.81 95 PRO A CA 1
ATOM 727 C C . PRO A 1 95 ? 10.907 12.710 -6.386 1.00 76.81 95 PRO A C 1
ATOM 729 O O . PRO A 1 95 ? 10.585 13.793 -5.906 1.00 76.81 95 PRO A O 1
ATOM 732 N N . THR A 1 96 ? 10.156 12.085 -7.291 1.00 82.12 96 THR A N 1
ATOM 733 C CA . THR A 1 96 ? 8.809 12.521 -7.670 1.00 82.12 96 THR A CA 1
ATOM 734 C C . THR A 1 96 ? 7.843 11.395 -7.358 1.00 82.12 96 THR A C 1
ATOM 736 O O . THR A 1 96 ? 7.900 10.345 -7.995 1.00 82.12 96 THR A O 1
ATOM 739 N N . VAL A 1 97 ? 6.967 11.614 -6.378 1.00 84.06 97 VAL A N 1
ATOM 740 C CA . VAL A 1 97 ? 5.898 10.669 -6.049 1.00 84.06 97 VAL A CA 1
ATOM 741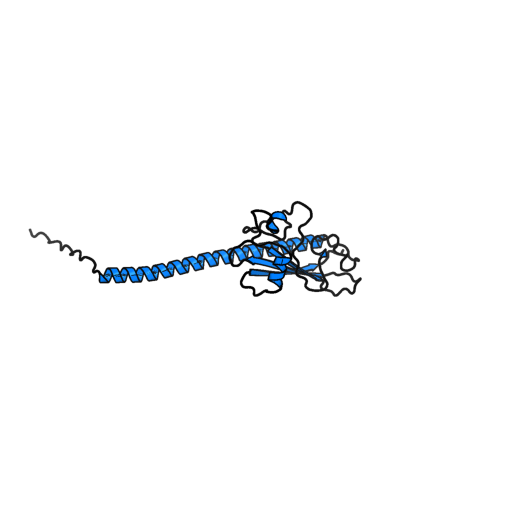 C C . VAL A 1 97 ? 4.822 10.764 -7.124 1.00 84.06 97 VAL A C 1
ATOM 743 O O . VAL A 1 97 ? 4.368 11.861 -7.444 1.00 84.06 97 VAL A O 1
ATOM 746 N N . LYS A 1 98 ? 4.441 9.622 -7.690 1.00 84.81 98 LYS A N 1
ATOM 747 C CA . LYS A 1 98 ? 3.373 9.501 -8.684 1.00 84.81 98 LYS A CA 1
ATOM 748 C C . LYS A 1 98 ? 2.523 8.276 -8.399 1.00 84.81 98 LYS A C 1
ATOM 750 O O . LYS A 1 98 ? 3.016 7.284 -7.850 1.00 84.81 98 LYS A O 1
ATOM 755 N N . VAL A 1 99 ? 1.267 8.316 -8.823 1.00 86.81 99 VAL A N 1
ATOM 756 C CA . VAL A 1 99 ? 0.443 7.110 -8.883 1.00 86.81 99 VAL A CA 1
ATOM 757 C C . VAL A 1 99 ? 0.820 6.342 -10.154 1.00 86.81 99 VAL A C 1
ATOM 759 O O . VAL A 1 99 ? 0.916 6.932 -11.234 1.00 86.81 99 VAL A O 1
ATOM 762 N N . PRO A 1 100 ? 1.078 5.025 -10.077 1.00 86.75 100 PRO A N 1
ATOM 763 C CA . PRO A 1 100 ? 1.335 4.234 -11.273 1.00 86.75 100 PRO A CA 1
ATOM 764 C C . PRO A 1 100 ? 0.171 4.341 -12.256 1.00 86.75 100 PRO A C 1
ATOM 766 O O . PRO A 1 100 ? -0.985 4.150 -11.888 1.00 86.75 100 PRO A O 1
ATOM 769 N N . ALA A 1 101 ? 0.473 4.606 -13.525 1.00 81.44 101 ALA A N 1
ATOM 770 C CA . ALA A 1 101 ? -0.552 4.616 -14.556 1.00 81.44 101 ALA A CA 1
ATOM 771 C C . ALA A 1 101 ? -1.173 3.219 -14.719 1.00 81.44 101 ALA A C 1
ATOM 773 O O . ALA A 1 101 ? -0.464 2.207 -14.742 1.00 81.44 101 ALA A O 1
ATOM 774 N N . TYR A 1 102 ? -2.493 3.178 -14.900 1.00 80.56 102 TYR A N 1
ATOM 775 C CA . TYR A 1 102 ? -3.192 1.967 -15.319 1.00 80.56 102 TYR A CA 1
ATOM 776 C C . TYR A 1 102 ? -2.753 1.608 -16.749 1.00 80.56 102 TYR A C 1
ATOM 778 O O . TYR A 1 102 ? -2.848 2.461 -17.639 1.00 80.56 102 TYR A O 1
ATOM 786 N N . PRO A 1 103 ? -2.272 0.381 -17.010 1.00 73.81 103 PRO A N 1
ATOM 787 C CA . PRO A 1 103 ? -1.933 -0.029 -18.368 1.00 73.81 103 PRO A CA 1
ATOM 788 C C . PRO A 1 103 ? -3.187 -0.080 -19.251 1.00 73.81 103 PRO A C 1
ATOM 790 O O . PRO A 1 103 ? -4.287 -0.366 -18.780 1.00 73.81 103 PRO A O 1
ATOM 793 N N . SER A 1 104 ? -3.028 0.171 -20.552 1.00 64.12 104 SER A N 1
ATOM 794 C CA . SER A 1 104 ? -4.114 0.038 -21.527 1.00 64.12 104 SER A CA 1
ATOM 795 C C . SER A 1 104 ? -4.487 -1.442 -21.698 1.00 64.12 104 SER A C 1
ATOM 797 O O . SER A 1 104 ? -3.727 -2.200 -22.300 1.00 64.12 104 SER A O 1
ATOM 799 N N . GLY A 1 105 ? -5.628 -1.863 -21.150 1.00 60.59 105 GLY A N 1
ATOM 800 C CA . GLY A 1 105 ? -6.112 -3.248 -21.186 1.00 60.59 105 GLY A CA 1
ATOM 801 C C . GLY A 1 105 ? -6.830 -3.646 -19.895 1.00 60.59 105 GLY A C 1
ATOM 802 O O . GLY A 1 105 ? -6.990 -2.825 -18.993 1.00 60.59 105 GLY A O 1
ATOM 803 N N . ALA A 1 106 ? -7.270 -4.906 -19.793 1.00 54.12 106 ALA A N 1
ATOM 804 C CA . ALA A 1 106 ? -7.799 -5.443 -18.540 1.00 54.12 106 ALA A CA 1
ATOM 805 C C . ALA A 1 106 ? -6.714 -5.330 -17.454 1.00 54.12 106 ALA A C 1
ATOM 807 O O . ALA A 1 106 ? -5.673 -5.978 -17.543 1.00 54.12 106 ALA A O 1
ATOM 808 N N . ALA A 1 107 ? -6.942 -4.485 -16.447 1.00 58.84 107 ALA A N 1
ATOM 809 C CA . ALA A 1 107 ? -5.959 -4.114 -15.422 1.00 58.84 107 ALA A CA 1
ATOM 810 C C . ALA A 1 107 ? -5.666 -5.225 -14.388 1.00 58.84 107 ALA A C 1
ATOM 812 O O . ALA A 1 107 ? -5.071 -4.960 -13.343 1.00 58.84 107 ALA A O 1
ATOM 813 N N . VAL A 1 108 ? -6.075 -6.465 -14.672 1.00 64.25 108 VAL A N 1
ATOM 814 C CA . VAL A 1 108 ? -5.914 -7.607 -13.768 1.00 64.25 108 VAL A CA 1
ATOM 815 C C . VAL A 1 108 ? -4.419 -7.881 -13.586 1.00 64.25 108 VAL A C 1
ATOM 817 O O . VAL A 1 108 ? -3.713 -8.169 -14.553 1.00 64.25 108 VAL A O 1
ATOM 820 N N . GLY A 1 109 ? -3.920 -7.762 -12.355 1.00 71.06 109 GLY A N 1
ATOM 821 C CA . GLY A 1 109 ? -2.509 -7.995 -12.036 1.00 71.06 109 GLY A CA 1
ATOM 822 C C . GLY A 1 109 ? -1.576 -6.797 -12.243 1.00 71.06 109 GLY A C 1
ATOM 823 O O . GLY A 1 109 ? -0.358 -6.983 -12.204 1.00 71.06 109 GLY A O 1
ATOM 824 N N . ARG A 1 110 ? -2.085 -5.595 -12.568 1.00 79.56 110 ARG A N 1
ATOM 825 C CA . ARG A 1 110 ? -1.242 -4.426 -12.912 1.00 79.56 110 ARG A CA 1
ATOM 826 C C . ARG A 1 110 ? -1.800 -3.078 -12.447 1.00 79.56 110 ARG A C 1
ATOM 828 O O . ARG A 1 110 ? -1.393 -2.038 -12.968 1.00 79.56 110 ARG A O 1
ATOM 835 N N . SER A 1 111 ? -2.738 -3.078 -11.508 1.00 87.00 111 SER A N 1
ATOM 836 C CA . SER A 1 111 ? -3.388 -1.856 -11.040 1.00 87.00 111 SER A CA 1
ATOM 837 C C . SER A 1 111 ? -2.675 -1.248 -9.819 1.00 87.00 111 SER A C 1
ATOM 839 O O . SER A 1 111 ? -2.093 -1.984 -9.022 1.00 87.00 111 SER A O 1
ATOM 841 N N . PRO A 1 112 ? -2.701 0.086 -9.649 1.00 88.50 112 PRO A N 1
ATOM 842 C CA . PRO A 1 112 ? -2.240 0.786 -8.443 1.00 88.50 112 PRO A CA 1
ATOM 843 C C . PRO A 1 112 ? -3.233 0.764 -7.273 1.00 88.50 112 PRO A C 1
ATOM 845 O O . PRO A 1 112 ? -2.923 1.318 -6.215 1.00 88.50 112 PRO A O 1
ATOM 848 N N . ALA A 1 113 ? -4.417 0.184 -7.470 1.00 90.38 113 ALA A N 1
ATOM 849 C CA . ALA A 1 113 ? -5.550 0.241 -6.560 1.00 90.38 113 ALA A CA 1
ATOM 850 C C . ALA A 1 113 ? -5.944 -1.164 -6.116 1.00 90.38 113 ALA A C 1
ATOM 852 O O . ALA A 1 113 ? -6.076 -2.057 -6.947 1.00 90.38 113 ALA A O 1
ATOM 853 N N . PHE A 1 114 ? -6.160 -1.354 -4.816 1.00 91.12 114 PHE A N 1
ATOM 854 C CA . PHE A 1 114 ? -6.432 -2.672 -4.258 1.00 91.12 114 PHE A CA 1
ATOM 855 C C . PHE A 1 114 ? -7.638 -2.664 -3.320 1.00 91.12 114 PHE A C 1
ATOM 857 O O . PHE A 1 114 ? -7.867 -1.724 -2.551 1.00 91.12 114 PHE A O 1
ATOM 864 N N . ASP A 1 115 ? -8.386 -3.760 -3.369 1.00 90.06 115 ASP A N 1
ATOM 865 C CA . ASP A 1 115 ? -9.468 -4.087 -2.438 1.00 90.06 115 ASP A CA 1
ATOM 866 C C . ASP A 1 115 ? -8.913 -4.449 -1.039 1.00 90.06 115 ASP A C 1
ATOM 868 O O . ASP A 1 115 ? -7.715 -4.678 -0.863 1.00 90.06 115 ASP A O 1
ATOM 872 N N . LEU A 1 116 ? -9.782 -4.575 -0.033 1.00 89.56 116 LEU A N 1
ATOM 873 C CA . LEU A 1 116 ? -9.478 -5.016 1.333 1.00 89.56 116 LEU A CA 1
ATOM 874 C C . LEU A 1 116 ? -8.725 -6.360 1.386 1.00 89.56 116 LEU A C 1
ATOM 876 O O . LEU A 1 116 ? -7.994 -6.638 2.337 1.00 89.56 116 LEU A O 1
ATOM 880 N N . LEU A 1 117 ? -8.909 -7.204 0.369 1.00 89.12 117 LEU A N 1
ATOM 881 C CA . LEU A 1 117 ? -8.232 -8.495 0.231 1.00 89.12 117 LEU A CA 1
ATOM 882 C C . LEU A 1 117 ? -6.887 -8.416 -0.511 1.00 89.12 117 LEU A C 1
ATOM 884 O O . LEU A 1 117 ? -6.249 -9.448 -0.697 1.00 89.12 117 LEU A O 1
ATOM 888 N N . GLY A 1 118 ? -6.459 -7.229 -0.950 1.00 87.75 118 GLY A N 1
ATOM 889 C CA . GLY A 1 118 ? -5.237 -7.053 -1.737 1.00 87.75 118 GLY A CA 1
ATOM 890 C C . GLY A 1 118 ? -5.362 -7.521 -3.188 1.00 87.75 118 GLY A C 1
ATOM 891 O O . GLY A 1 118 ? -4.359 -7.839 -3.812 1.00 87.75 118 GLY A O 1
ATOM 892 N N . ARG A 1 119 ? -6.582 -7.594 -3.731 1.00 89.12 119 ARG A N 1
ATOM 893 C CA . ARG A 1 119 ? -6.815 -7.879 -5.155 1.00 89.12 119 ARG A CA 1
ATOM 894 C C . ARG A 1 119 ? -6.744 -6.585 -5.954 1.00 89.12 119 ARG A C 1
ATOM 896 O O . ARG A 1 119 ? -7.253 -5.572 -5.478 1.00 89.12 119 ARG A O 1
ATOM 903 N N . ASP A 1 120 ? -6.164 -6.640 -7.150 1.00 88.44 120 ASP A N 1
ATOM 904 C CA . ASP A 1 120 ? -6.177 -5.517 -8.090 1.00 88.44 120 ASP A CA 1
ATOM 905 C C . ASP A 1 120 ? -7.597 -5.102 -8.459 1.00 88.44 120 ASP A C 1
ATOM 907 O O . ASP A 1 120 ? -8.453 -5.947 -8.730 1.00 88.44 120 ASP A O 1
ATOM 911 N N . LEU A 1 121 ? -7.795 -3.793 -8.548 1.00 87.12 121 LEU A N 1
ATOM 912 C CA . LEU A 1 121 ? -9.023 -3.176 -9.016 1.00 87.12 121 LEU A CA 1
ATOM 913 C C . LEU A 1 121 ? -8.836 -2.616 -10.424 1.00 87.12 121 LEU A C 1
ATOM 915 O O . LEU A 1 121 ? -7.767 -2.144 -10.818 1.00 87.12 121 LEU A O 1
ATOM 919 N N . SER A 1 122 ? -9.899 -2.640 -11.216 1.00 85.19 122 SER A N 1
ATOM 920 C CA . SER A 1 122 ? -9.910 -1.954 -12.501 1.00 85.19 122 SER A CA 1
ATOM 921 C C . SER A 1 122 ? -9.789 -0.438 -12.314 1.00 85.19 122 SER A C 1
ATOM 923 O O . SER A 1 122 ? -10.008 0.109 -11.233 1.00 85.19 122 SER A O 1
ATOM 925 N N . LYS A 1 123 ? -9.470 0.277 -13.398 1.00 82.44 123 LYS A N 1
ATOM 926 C CA . LYS A 1 123 ? -9.379 1.743 -13.371 1.00 82.44 123 LYS A CA 1
ATOM 927 C C . LYS A 1 123 ? -10.663 2.401 -12.852 1.00 82.44 123 LYS A C 1
ATOM 929 O O . LYS A 1 123 ? -10.590 3.346 -12.075 1.00 82.44 123 LYS A O 1
ATOM 934 N N . ALA A 1 124 ? -11.824 1.883 -13.252 1.00 79.81 124 ALA A N 1
ATOM 935 C CA . ALA A 1 124 ? -13.115 2.426 -12.840 1.00 79.81 124 ALA A CA 1
ATOM 936 C C . ALA A 1 124 ? -13.334 2.310 -11.318 1.00 79.81 124 ALA A C 1
ATOM 938 O O . ALA A 1 124 ? -13.809 3.256 -10.683 1.00 79.81 124 ALA A O 1
ATOM 939 N N . GLU A 1 125 ? -12.922 1.184 -10.739 1.00 81.31 125 GLU A N 1
ATOM 940 C CA . GLU A 1 125 ? -13.038 0.874 -9.309 1.00 81.31 125 GLU A CA 1
ATOM 941 C C . GLU A 1 125 ? -11.999 1.638 -8.481 1.00 81.31 125 GLU A C 1
ATOM 943 O O . GLU A 1 125 ? -12.321 2.247 -7.461 1.00 81.31 125 GLU A O 1
ATOM 948 N N . GLY A 1 126 ? -10.757 1.708 -8.964 1.00 78.56 126 GLY A N 1
ATOM 949 C CA . GLY A 1 126 ? -9.681 2.448 -8.307 1.00 78.56 126 GLY A CA 1
ATOM 950 C C . GLY A 1 126 ? -9.887 3.967 -8.277 1.00 78.56 126 GLY A C 1
ATOM 951 O O . GLY A 1 126 ? -9.465 4.627 -7.328 1.00 78.56 126 GLY A O 1
ATOM 952 N N . GLU A 1 127 ? -10.564 4.536 -9.278 1.00 79.31 127 GLU A N 1
ATOM 953 C CA . GLU A 1 127 ? -10.919 5.965 -9.324 1.00 79.31 127 GLU A CA 1
ATOM 954 C C . GLU A 1 127 ? -12.245 6.278 -8.594 1.00 79.31 127 GLU A C 1
ATOM 956 O O . GLU A 1 127 ? -12.633 7.443 -8.466 1.00 79.31 127 GLU A O 1
ATOM 961 N N . GLY A 1 128 ? -12.933 5.254 -8.070 1.00 74.06 128 GLY A N 1
ATOM 962 C CA . GLY A 1 128 ? -14.187 5.403 -7.330 1.00 74.06 128 GLY A CA 1
ATOM 963 C C . GLY A 1 128 ? -15.357 5.857 -8.205 1.00 74.06 128 GLY A C 1
ATOM 964 O O . GLY A 1 128 ? -16.189 6.649 -7.759 1.00 74.06 128 GLY A O 1
ATOM 965 N N . THR A 1 129 ? -15.392 5.403 -9.462 1.00 70.44 129 THR A N 1
ATOM 966 C CA . THR A 1 129 ? -16.522 5.625 -10.387 1.00 70.44 129 THR A CA 1
ATOM 967 C C . THR A 1 129 ? -17.591 4.530 -10.292 1.00 70.44 129 THR A C 1
ATOM 969 O O . THR A 1 129 ? -18.699 4.704 -10.796 1.00 70.44 129 THR A O 1
ATOM 972 N N . THR A 1 130 ? -17.285 3.429 -9.605 1.00 68.50 130 THR A N 1
ATOM 973 C CA . THR A 1 130 ? -18.167 2.281 -9.342 1.00 68.50 130 THR A CA 1
ATOM 974 C C . THR A 1 130 ? -18.383 2.068 -7.838 1.00 68.50 130 THR A C 1
ATOM 976 O O . THR A 1 130 ? -17.772 2.739 -7.011 1.00 68.50 130 THR A O 1
ATOM 979 N N . ALA A 1 131 ? -19.277 1.139 -7.476 1.00 59.22 131 ALA A N 1
ATOM 980 C CA . ALA A 1 131 ? -19.599 0.817 -6.081 1.00 59.22 131 ALA A CA 1
ATOM 981 C C . ALA A 1 131 ? -18.447 0.131 -5.321 1.00 59.22 131 ALA A C 1
ATOM 983 O O . ALA A 1 131 ? -18.359 0.261 -4.102 1.00 59.22 131 ALA A O 1
ATOM 984 N N . GLU A 1 132 ? -17.566 -0.579 -6.030 1.00 67.12 132 GLU A N 1
ATOM 985 C CA . GLU A 1 132 ? -16.304 -1.072 -5.478 1.00 67.12 132 GLU A CA 1
ATOM 986 C C . GLU A 1 132 ? -15.263 0.045 -5.547 1.00 67.12 132 GLU A C 1
ATOM 988 O O . GLU A 1 132 ? -15.034 0.624 -6.612 1.00 67.12 132 GLU A O 1
ATOM 993 N N . VAL A 1 133 ? -14.673 0.367 -4.396 1.00 79.56 133 VAL A N 1
ATOM 994 C CA . VAL A 1 133 ? -13.734 1.478 -4.231 1.00 79.56 133 VAL A CA 1
ATOM 995 C C . VAL A 1 133 ? -12.479 0.962 -3.534 1.00 79.56 133 VAL A C 1
ATOM 997 O O . VAL A 1 133 ? -12.553 0.105 -2.651 1.00 79.56 133 VAL A O 1
ATOM 1000 N N . ALA A 1 134 ? -11.318 1.485 -3.923 1.00 87.25 134 ALA A N 1
ATOM 1001 C CA . ALA A 1 134 ? -10.039 1.056 -3.376 1.00 87.25 134 ALA A CA 1
ATOM 1002 C C . ALA A 1 134 ? -9.954 1.255 -1.858 1.00 87.25 134 ALA A C 1
ATOM 1004 O O . ALA A 1 134 ? -10.361 2.281 -1.319 1.00 87.25 134 ALA A O 1
ATOM 1005 N N . THR A 1 135 ? -9.390 0.272 -1.159 1.00 90.50 135 THR A N 1
ATOM 1006 C CA . THR A 1 135 ? -9.043 0.388 0.269 1.00 90.50 135 THR A CA 1
ATOM 1007 C C . THR A 1 135 ? -7.562 0.716 0.437 1.00 90.50 135 THR A C 1
ATOM 1009 O O . THR A 1 135 ? -7.192 1.495 1.316 1.00 90.50 135 THR A O 1
ATOM 1012 N N . PHE A 1 136 ? -6.718 0.156 -0.433 1.00 91.19 136 PHE A N 1
ATOM 1013 C CA . PHE A 1 136 ? -5.288 0.431 -0.473 1.00 91.19 136 PHE A CA 1
ATOM 1014 C C . PHE A 1 136 ? -4.914 1.042 -1.818 1.00 91.19 136 PHE A C 1
ATOM 1016 O O . PHE A 1 136 ? -5.336 0.571 -2.874 1.00 91.19 136 PHE A O 1
ATOM 1023 N N . CYS A 1 137 ? -4.071 2.062 -1.768 1.00 91.44 137 CYS A N 1
ATOM 1024 C CA . CYS A 1 137 ? -3.513 2.699 -2.948 1.00 91.44 137 CYS A CA 1
ATOM 1025 C C . CYS A 1 137 ? -1.990 2.654 -2.887 1.00 91.44 137 CYS A C 1
ATOM 1027 O O . CYS A 1 137 ? -1.386 2.661 -1.810 1.00 91.44 137 CYS A O 1
ATOM 1029 N N . THR A 1 138 ? -1.369 2.625 -4.061 1.00 91.31 138 THR A N 1
ATOM 1030 C CA . THR A 1 138 ? 0.090 2.589 -4.184 1.00 91.31 138 THR A CA 1
ATOM 1031 C C . THR A 1 138 ? 0.632 3.826 -4.874 1.00 91.31 138 THR A C 1
ATOM 1033 O O . THR A 1 138 ? 0.058 4.338 -5.832 1.00 91.31 138 THR A O 1
ATOM 1036 N N . GLN A 1 139 ? 1.764 4.285 -4.370 1.00 90.62 139 GLN A N 1
ATOM 1037 C CA . GLN A 1 139 ? 2.554 5.393 -4.869 1.00 90.62 139 GLN A CA 1
ATOM 1038 C C . GLN A 1 139 ? 3.953 4.889 -5.181 1.00 90.62 139 GLN A C 1
ATOM 1040 O O . GLN A 1 139 ? 4.528 4.108 -4.420 1.00 90.62 139 GLN A O 1
ATOM 1045 N N . LEU A 1 140 ? 4.514 5.381 -6.278 1.00 90.00 140 LEU A N 1
ATOM 1046 C CA . LEU A 1 140 ? 5.893 5.126 -6.652 1.00 90.00 140 LEU A CA 1
ATOM 1047 C C . LEU A 1 140 ? 6.656 6.441 -6.705 1.00 90.00 140 LEU A C 1
ATOM 1049 O O . LEU A 1 140 ? 6.210 7.405 -7.323 1.00 90.00 140 LEU A O 1
ATOM 1053 N N . SER A 1 141 ? 7.836 6.458 -6.099 1.00 89.19 141 SER A N 1
ATOM 1054 C CA . SER A 1 141 ? 8.847 7.480 -6.332 1.00 89.19 141 SER A CA 1
ATOM 1055 C C . SER A 1 141 ? 10.045 6.815 -6.992 1.00 89.19 141 SER A C 1
ATOM 1057 O O . SER A 1 141 ? 10.742 5.993 -6.396 1.00 89.19 141 SER A O 1
ATOM 1059 N N . LEU A 1 142 ? 10.236 7.125 -8.272 1.00 87.56 142 LEU A N 1
ATOM 1060 C CA . LEU A 1 142 ? 11.277 6.542 -9.110 1.00 87.56 142 LEU A CA 1
ATOM 1061 C C . LEU A 1 142 ? 12.354 7.596 -9.357 1.00 87.56 142 LEU A C 1
ATOM 1063 O O . LEU A 1 142 ? 12.118 8.580 -10.053 1.00 87.56 142 LEU A O 1
ATOM 1067 N N . THR A 1 143 ? 13.537 7.388 -8.783 1.00 87.44 143 THR A N 1
ATOM 1068 C CA . THR A 1 143 ? 14.681 8.300 -8.915 1.00 87.44 143 THR A CA 1
ATOM 1069 C C . THR A 1 143 ? 15.833 7.598 -9.620 1.00 87.44 143 THR A C 1
ATOM 1071 O O . THR A 1 143 ? 16.279 6.540 -9.180 1.00 87.44 143 THR A O 1
ATOM 1074 N N . ALA A 1 144 ? 16.358 8.182 -10.690 1.00 82.12 144 ALA A N 1
ATOM 1075 C CA . ALA A 1 144 ? 17.564 7.686 -11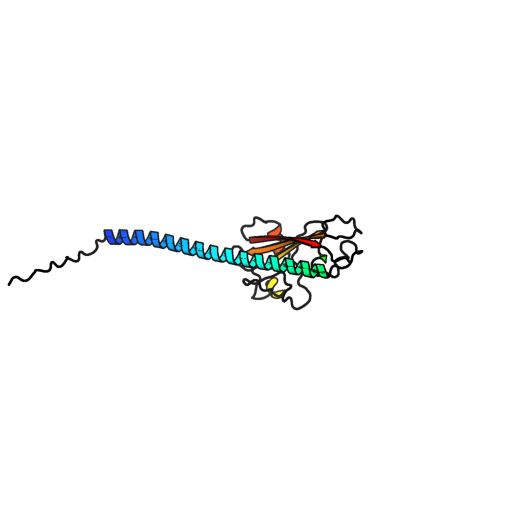.348 1.00 82.12 144 ALA A CA 1
ATOM 1076 C C . ALA A 1 144 ? 18.815 7.915 -10.478 1.00 82.12 144 ALA A C 1
ATOM 1078 O O . ALA A 1 144 ? 19.133 9.047 -10.120 1.00 82.12 144 ALA A O 1
ATOM 1079 N N . LEU A 1 145 ? 19.539 6.841 -10.134 1.00 76.38 145 LEU A N 1
ATOM 1080 C CA . LEU A 1 145 ? 20.764 6.877 -9.320 1.00 76.38 145 LEU A CA 1
ATOM 1081 C C . LEU A 1 145 ? 22.000 6.752 -10.205 1.00 76.38 145 LEU A C 1
ATOM 1083 O O . LEU A 1 145 ? 22.627 5.705 -10.306 1.00 76.38 145 LEU A O 1
ATOM 1087 N N . ALA A 1 146 ? 22.308 7.847 -10.872 1.00 62.44 146 ALA A N 1
ATOM 1088 C CA . ALA A 1 146 ? 23.568 8.189 -11.521 1.00 62.44 146 ALA A CA 1
ATOM 1089 C C . ALA A 1 146 ? 23.175 9.423 -12.310 1.00 62.44 146 ALA A C 1
ATOM 1091 O O . ALA A 1 146 ? 22.453 9.238 -13.275 1.00 62.44 146 ALA A O 1
ATOM 1092 N N . ASN A 1 147 ? 23.515 10.632 -11.844 1.00 55.06 147 ASN A N 1
ATOM 1093 C CA . ASN A 1 147 ? 23.138 11.893 -12.494 1.00 55.06 147 ASN A CA 1
ATOM 1094 C C . ASN A 1 147 ? 23.535 11.841 -13.969 1.00 55.06 147 ASN A C 1
ATOM 1096 O O . ASN A 1 147 ? 24.691 12.150 -14.269 1.00 55.06 147 ASN A O 1
ATOM 1100 N N . PRO A 1 148 ? 22.631 11.485 -14.894 1.00 51.41 148 PRO A N 1
ATOM 1101 C CA . PRO A 1 148 ? 22.987 11.570 -16.276 1.00 51.41 148 PRO A CA 1
ATOM 1102 C C . PRO A 1 148 ? 22.820 13.049 -16.584 1.00 51.41 148 PRO A C 1
ATOM 1104 O O . PRO A 1 148 ? 21.721 13.608 -16.494 1.00 51.41 148 PRO A O 1
ATOM 1107 N N . LYS A 1 149 ? 23.903 13.727 -16.955 1.00 53.78 149 LYS A N 1
ATOM 1108 C CA . LYS A 1 149 ? 23.707 14.909 -17.797 1.00 53.78 149 LYS A CA 1
ATOM 1109 C C . LYS A 1 149 ? 22.808 14.475 -18.963 1.00 53.78 149 LYS A C 1
ATOM 1111 O O . LYS A 1 149 ? 22.878 13.319 -19.380 1.00 53.78 149 LYS A O 1
ATOM 1116 N N . ALA A 1 150 ? 21.930 15.352 -19.449 1.00 53.97 150 ALA A N 1
ATOM 1117 C CA . ALA A 1 150 ? 21.061 15.026 -20.580 1.00 53.97 150 ALA A CA 1
ATOM 1118 C C . ALA A 1 150 ? 21.892 14.360 -21.700 1.00 53.97 150 ALA A C 1
ATOM 1120 O O . ALA A 1 150 ? 22.805 14.989 -22.228 1.00 53.97 150 ALA A O 1
ATOM 1121 N N . GLY A 1 151 ? 21.634 13.075 -21.982 1.00 55.78 151 GLY A N 1
ATOM 1122 C CA . GLY A 1 151 ? 22.420 12.265 -22.925 1.00 55.78 151 GLY A CA 1
ATOM 1123 C C . GLY A 1 151 ? 23.255 11.115 -22.335 1.00 55.78 151 GLY A C 1
ATOM 1124 O O . GLY A 1 151 ? 23.752 10.308 -23.111 1.00 55.78 151 GLY A O 1
ATOM 1125 N N . GLU A 1 152 ? 23.398 10.983 -21.011 1.00 60.75 152 GLU A N 1
ATOM 1126 C CA . GLU A 1 152 ? 24.112 9.845 -20.399 1.00 60.75 152 GLU A CA 1
ATOM 1127 C C . GLU A 1 152 ? 23.178 8.658 -20.061 1.00 60.75 152 GLU A C 1
ATOM 1129 O O . GLU A 1 152 ? 22.020 8.862 -19.668 1.00 60.75 152 GLU A O 1
ATOM 1134 N N . PRO A 1 153 ? 23.661 7.405 -20.188 1.00 61.88 153 PRO A N 1
ATOM 1135 C CA . PRO A 1 153 ? 22.859 6.220 -19.913 1.00 61.88 153 PRO A CA 1
ATOM 1136 C C . PRO A 1 153 ? 22.660 6.034 -18.405 1.00 61.88 153 PRO A C 1
ATOM 1138 O O . PRO A 1 153 ? 23.610 5.879 -17.633 1.00 61.88 153 PRO A O 1
ATOM 1141 N N . THR A 1 154 ? 21.403 5.996 -17.966 1.00 65.62 154 THR A N 1
ATOM 1142 C CA . THR A 1 154 ? 21.065 5.612 -16.587 1.00 65.62 154 THR A CA 1
ATOM 1143 C C . THR A 1 154 ? 21.151 4.102 -16.454 1.00 65.62 154 THR A C 1
ATOM 1145 O O . THR A 1 154 ? 20.598 3.382 -17.277 1.00 65.62 154 THR A O 1
ATOM 1148 N N . ARG A 1 155 ? 21.822 3.600 -15.413 1.00 72.25 155 ARG A N 1
ATOM 1149 C CA . ARG A 1 155 ? 21.981 2.146 -15.205 1.00 72.25 155 ARG A CA 1
ATOM 1150 C C . ARG A 1 155 ? 21.364 1.639 -13.905 1.00 72.25 155 ARG A C 1
ATOM 1152 O O . ARG A 1 155 ? 21.315 0.430 -13.693 1.00 72.25 155 ARG A O 1
ATOM 1159 N N . LEU A 1 156 ? 20.898 2.548 -13.050 1.00 82.19 156 LEU A N 1
ATOM 1160 C CA . LEU A 1 156 ? 20.305 2.240 -11.755 1.00 82.19 156 LEU A CA 1
ATOM 1161 C C . LEU A 1 156 ? 19.143 3.196 -11.469 1.00 82.19 156 LEU A C 1
ATOM 1163 O O . LEU A 1 156 ? 19.284 4.410 -11.616 1.00 82.19 156 LEU A O 1
ATOM 1167 N N . ILE A 1 157 ? 18.015 2.658 -11.021 1.00 85.69 157 ILE A N 1
ATOM 1168 C CA . ILE A 1 157 ? 16.856 3.422 -10.555 1.00 85.69 157 ILE A CA 1
ATOM 1169 C C . ILE 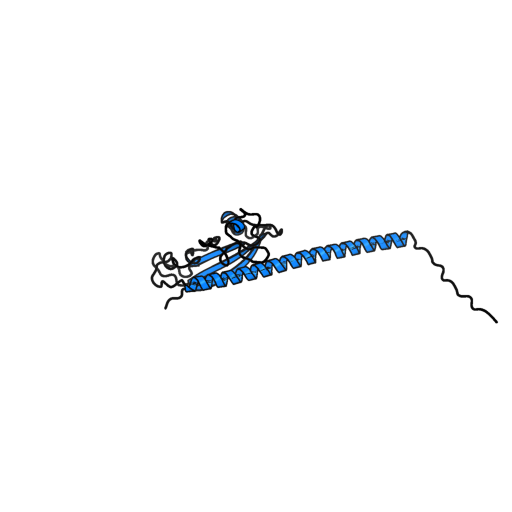A 1 157 ? 16.555 2.978 -9.123 1.00 85.69 157 ILE A C 1
ATOM 1171 O O . ILE A 1 157 ? 16.467 1.788 -8.831 1.00 85.69 157 ILE A O 1
ATOM 1175 N N . ARG A 1 158 ? 16.395 3.936 -8.213 1.00 89.19 158 ARG A N 1
ATOM 1176 C CA . ARG A 1 158 ? 15.805 3.708 -6.894 1.00 89.19 158 ARG A CA 1
ATOM 1177 C C . ARG A 1 158 ? 14.303 3.821 -7.040 1.00 89.19 158 ARG A C 1
ATOM 1179 O O . ARG A 1 158 ? 13.801 4.869 -7.437 1.00 89.19 158 ARG A O 1
ATOM 1186 N N . ALA A 1 159 ? 13.617 2.751 -6.685 1.00 91.06 159 ALA A N 1
ATOM 1187 C CA . ALA A 1 159 ? 12.179 2.720 -6.564 1.00 91.06 159 ALA A CA 1
ATOM 1188 C C . ALA A 1 159 ? 11.802 2.727 -5.084 1.00 91.06 159 ALA A C 1
ATOM 1190 O O . ALA A 1 159 ? 12.118 1.795 -4.347 1.00 91.06 159 ALA A O 1
ATOM 1191 N N . GLU A 1 160 ? 11.136 3.784 -4.645 1.00 92.25 160 GLU A N 1
ATOM 1192 C CA . GLU A 1 160 ? 10.432 3.822 -3.370 1.00 92.25 160 GLU A CA 1
ATOM 1193 C C . GLU A 1 160 ? 8.959 3.517 -3.643 1.00 92.25 160 GLU A C 1
ATOM 1195 O O . GLU A 1 160 ? 8.306 4.199 -4.432 1.00 92.25 160 GLU A O 1
ATOM 1200 N N . ILE A 1 161 ? 8.458 2.460 -3.015 1.00 92.50 161 ILE A N 1
ATOM 1201 C CA . ILE A 1 161 ? 7.082 1.996 -3.134 1.00 92.50 161 ILE A CA 1
ATOM 1202 C C . ILE A 1 161 ? 6.398 2.306 -1.819 1.00 92.50 161 ILE A C 1
ATOM 1204 O O . ILE A 1 161 ? 6.811 1.814 -0.766 1.00 92.50 161 ILE A O 1
ATOM 1208 N N . ARG A 1 162 ? 5.334 3.093 -1.882 1.00 91.19 162 ARG A N 1
ATOM 1209 C CA . ARG A 1 162 ? 4.525 3.444 -0.725 1.00 91.19 162 ARG A CA 1
ATOM 1210 C C . ARG A 1 162 ? 3.117 2.918 -0.915 1.00 91.19 162 ARG A C 1
ATOM 1212 O O . ARG A 1 162 ? 2.459 3.241 -1.895 1.00 91.19 162 ARG A O 1
ATOM 1219 N N . VAL A 1 163 ? 2.650 2.131 0.041 1.00 92.31 163 VAL A N 1
ATOM 1220 C CA . VAL A 1 163 ? 1.264 1.665 0.108 1.00 92.31 163 VAL A CA 1
ATOM 1221 C C . VAL A 1 163 ? 0.584 2.426 1.229 1.00 92.31 163 VAL A C 1
ATOM 1223 O O . VAL A 1 163 ? 1.115 2.466 2.338 1.00 92.31 163 VAL A O 1
ATOM 1226 N N . TYR A 1 164 ? -0.561 3.041 0.957 1.00 91.19 164 TYR A N 1
ATOM 1227 C CA . TYR A 1 164 ? -1.301 3.823 1.943 1.00 91.19 164 TYR A CA 1
ATOM 1228 C C . TYR A 1 164 ? -2.781 3.446 1.978 1.00 91.19 164 TYR A C 1
ATOM 1230 O O . TYR A 1 164 ? -3.350 2.997 0.982 1.00 91.19 164 TYR A O 1
ATOM 1238 N N . TRP A 1 165 ? -3.385 3.611 3.154 1.00 91.00 165 TRP A N 1
ATOM 1239 C CA . TRP A 1 165 ? -4.797 3.327 3.408 1.00 91.00 165 TRP A CA 1
ATOM 1240 C C . TRP A 1 165 ? -5.373 4.250 4.487 1.00 91.00 165 TRP A C 1
ATOM 1242 O O . TRP A 1 165 ? -4.636 4.866 5.265 1.00 91.00 165 TRP A O 1
ATOM 1252 N N . ALA A 1 166 ? -6.701 4.347 4.549 1.00 87.50 166 ALA A N 1
ATOM 1253 C CA . ALA A 1 166 ? -7.397 5.162 5.540 1.00 87.50 166 ALA A CA 1
ATOM 1254 C C . ALA A 1 166 ? -7.355 4.515 6.934 1.00 87.50 166 ALA A C 1
ATOM 1256 O O . ALA A 1 166 ? -7.691 3.342 7.107 1.00 87.50 166 ALA A O 1
ATOM 1257 N N . ARG A 1 167 ? -7.028 5.300 7.967 1.00 83.44 167 ARG A N 1
ATOM 1258 C CA . ARG A 1 167 ? -7.003 4.831 9.365 1.00 83.44 167 ARG A CA 1
ATOM 1259 C C . ARG A 1 167 ? -8.390 4.449 9.889 1.00 83.44 167 ARG A C 1
ATOM 1261 O O . ARG A 1 167 ? -8.497 3.579 10.746 1.00 83.44 167 ARG A O 1
ATOM 1268 N N . SER A 1 168 ? -9.441 5.088 9.376 1.00 80.81 168 SER A N 1
ATOM 1269 C CA . SER A 1 168 ? -10.837 4.844 9.758 1.00 80.81 168 SER A CA 1
ATOM 1270 C C . SER A 1 168 ? -11.483 3.644 9.052 1.00 80.81 168 SER A C 1
ATOM 1272 O O . SER A 1 168 ? -12.660 3.389 9.285 1.00 80.81 168 SER A O 1
ATOM 1274 N N . GLY A 1 169 ? -10.748 2.916 8.198 1.00 76.25 169 GLY A N 1
ATOM 1275 C CA . GLY A 1 169 ? -11.302 1.792 7.430 1.00 76.25 169 GLY A CA 1
ATOM 1276 C C . GLY A 1 169 ? -12.258 2.217 6.311 1.00 76.25 169 GLY A C 1
ATOM 1277 O O . GLY A 1 169 ? -13.180 1.481 5.976 1.00 76.25 169 GLY A O 1
ATOM 1278 N N . GLY A 1 170 ? -12.063 3.420 5.768 1.00 81.06 170 GLY A N 1
ATOM 1279 C CA . GLY A 1 170 ? -12.826 3.941 4.637 1.00 81.06 170 GLY A CA 1
ATOM 1280 C C . GLY A 1 170 ? -12.205 3.619 3.278 1.00 81.06 170 GLY A C 1
ATOM 1281 O O . GLY A 1 170 ? -11.116 3.056 3.176 1.00 81.06 170 GLY A O 1
ATOM 1282 N N . THR A 1 171 ? -12.908 4.037 2.234 1.00 83.44 171 THR A N 1
ATOM 1283 C CA . THR A 1 171 ? -12.496 3.893 0.839 1.00 83.44 171 THR A CA 1
ATOM 1284 C C . THR A 1 171 ? -11.703 5.109 0.356 1.00 83.44 171 THR A C 1
ATOM 1286 O O . THR A 1 171 ? -11.939 6.229 0.814 1.00 83.44 171 THR A O 1
ATOM 1289 N N . LEU A 1 172 ? -10.805 4.903 -0.601 1.00 84.50 172 LEU A N 1
ATOM 1290 C CA . LEU A 1 172 ? -9.898 5.894 -1.177 1.00 84.50 172 LEU A CA 1
ATOM 1291 C C . LEU A 1 172 ? -10.029 5.927 -2.696 1.00 84.50 172 LEU A C 1
ATOM 1293 O O . LEU A 1 172 ? -10.352 4.916 -3.316 1.00 84.50 172 LEU A O 1
ATOM 1297 N N . LYS A 1 173 ? -9.724 7.074 -3.308 1.00 85.62 173 LYS A N 1
ATOM 1298 C CA . LYS A 1 173 ? -9.545 7.151 -4.756 1.00 85.62 173 LYS A CA 1
ATOM 1299 C C . LYS A 1 173 ? -8.051 7.146 -5.036 1.00 85.62 173 LYS A C 1
ATOM 1301 O O . LYS A 1 173 ? -7.302 7.974 -4.533 1.00 85.62 173 LYS A O 1
ATOM 1306 N N . CYS A 1 174 ? -7.582 6.206 -5.843 1.00 84.44 174 CYS A N 1
ATOM 1307 C CA . CYS A 1 174 ? -6.169 6.139 -6.202 1.00 84.44 174 CYS A CA 1
ATOM 1308 C C . CYS A 1 174 ? -5.882 7.088 -7.375 1.00 84.44 174 CYS A C 1
ATOM 1310 O O . CYS A 1 174 ? -5.506 6.657 -8.464 1.00 84.44 174 CYS A O 1
ATOM 1312 N N . THR A 1 175 ? -6.122 8.383 -7.162 1.00 82.56 175 THR A N 1
ATOM 1313 C CA . THR A 1 175 ? -5.862 9.462 -8.120 1.00 82.56 175 THR A CA 1
ATOM 1314 C C . THR A 1 175 ? -4.658 10.291 -7.679 1.00 82.56 175 THR A C 1
ATOM 1316 O O . THR A 1 175 ? -4.274 10.299 -6.510 1.00 82.56 175 THR A O 1
ATOM 1319 N N . GLU A 1 176 ? -4.064 11.038 -8.613 1.00 75.56 176 GLU A N 1
ATOM 1320 C CA . GLU A 1 176 ? -2.926 11.921 -8.311 1.00 75.56 176 GLU A CA 1
ATOM 1321 C C . GLU A 1 176 ? -3.269 12.986 -7.249 1.00 75.56 176 GLU A C 1
ATOM 1323 O O . GLU A 1 176 ? -2.422 13.335 -6.431 1.00 75.56 176 GLU A O 1
ATOM 1328 N N . SER A 1 177 ? -4.522 13.456 -7.186 1.00 72.50 177 SER A N 1
ATOM 1329 C CA . SER A 1 177 ? -4.968 14.418 -6.166 1.00 72.50 177 SER A CA 1
ATOM 1330 C C . SER A 1 177 ? -4.894 13.846 -4.748 1.00 72.50 177 SER A C 1
ATOM 1332 O O . SER A 1 177 ? -4.334 14.482 -3.856 1.00 72.50 177 SER A O 1
ATOM 1334 N N . ASP A 1 178 ? -5.384 12.622 -4.544 1.00 71.12 178 ASP A N 1
ATOM 1335 C CA . ASP A 1 178 ? -5.340 11.954 -3.237 1.00 71.12 178 ASP A CA 1
ATOM 1336 C C . ASP A 1 178 ? -3.901 11.565 -2.880 1.00 71.12 178 ASP A C 1
ATOM 1338 O O . ASP A 1 178 ? -3.493 11.606 -1.718 1.00 71.12 178 ASP A O 1
ATOM 1342 N N . ALA A 1 179 ? -3.084 11.256 -3.890 1.00 68.50 179 ALA A N 1
ATOM 1343 C CA . ALA A 1 179 ? -1.682 10.949 -3.678 1.00 68.50 179 ALA A CA 1
ATOM 1344 C C . ALA A 1 179 ? -0.853 12.160 -3.222 1.00 68.50 179 ALA A C 1
ATOM 1346 O O . ALA A 1 179 ? 0.054 12.020 -2.391 1.00 68.50 179 ALA A O 1
ATOM 1347 N N . THR A 1 180 ? -1.181 13.358 -3.714 1.00 70.94 180 THR A N 1
ATOM 1348 C CA . THR A 1 180 ? -0.533 14.591 -3.253 1.00 70.94 180 THR A CA 1
ATOM 1349 C C . THR A 1 180 ? -0.855 14.917 -1.793 1.00 70.94 180 THR A C 1
ATOM 1351 O O . THR A 1 180 ? 0.062 15.296 -1.068 1.00 70.94 180 THR A O 1
ATOM 1354 N N . ASP A 1 181 ? -2.082 14.675 -1.315 1.00 67.06 181 ASP A N 1
ATOM 1355 C CA . ASP A 1 181 ? -2.475 14.896 0.092 1.00 67.06 181 ASP A CA 1
ATOM 1356 C C . ASP A 1 181 ? -1.620 14.056 1.064 1.00 67.06 181 ASP A C 1
ATOM 1358 O O . ASP A 1 181 ? -1.047 14.566 2.030 1.00 67.06 181 ASP A O 1
ATOM 1362 N N . VAL A 1 182 ? -1.412 12.777 0.734 1.00 69.44 182 VAL A N 1
ATOM 1363 C CA . VAL A 1 182 ? -0.542 11.864 1.500 1.00 69.44 182 VAL A CA 1
ATOM 1364 C C . VAL A 1 182 ? 0.929 12.297 1.462 1.00 69.44 182 VAL A C 1
ATOM 1366 O O . VAL A 1 182 ? 1.670 12.086 2.422 1.00 69.44 182 VAL A O 1
ATOM 1369 N N . THR A 1 183 ? 1.377 12.898 0.358 1.00 66.88 183 THR A N 1
ATOM 1370 C CA . THR A 1 183 ? 2.782 13.293 0.170 1.00 66.88 183 THR A CA 1
ATOM 1371 C C . THR A 1 183 ? 3.119 14.604 0.883 1.00 66.88 183 THR A C 1
ATOM 1373 O O . THR A 1 183 ? 4.211 14.733 1.433 1.00 66.88 183 THR A O 1
ATOM 1376 N N . VAL A 1 184 ? 2.193 15.568 0.898 1.00 58.66 184 VAL A N 1
ATOM 1377 C CA . VAL A 1 184 ? 2.390 16.885 1.532 1.00 58.66 184 VAL A CA 1
ATOM 1378 C C . VAL A 1 184 ? 2.192 16.815 3.050 1.00 58.66 184 VAL A C 1
ATOM 1380 O O . VAL A 1 184 ? 2.776 17.609 3.787 1.00 58.66 184 VAL A O 1
ATOM 1383 N N . SER A 1 185 ? 1.430 15.835 3.543 1.00 60.34 185 SER A N 1
ATOM 1384 C CA . SER A 1 185 ? 1.210 15.624 4.973 1.00 60.34 185 SER A CA 1
ATOM 1385 C C . SER A 1 185 ? 1.462 14.161 5.368 1.00 60.34 185 SER A C 1
ATOM 1387 O O . SER A 1 185 ? 0.527 13.401 5.621 1.00 60.34 185 SER A O 1
ATOM 1389 N N . PRO A 1 186 ? 2.737 13.733 5.467 1.00 57.22 186 PRO A N 1
ATOM 1390 C CA . PRO A 1 186 ? 3.080 12.366 5.870 1.00 57.22 186 PRO A CA 1
ATOM 1391 C C . PRO A 1 186 ? 2.693 12.054 7.328 1.00 57.22 186 PRO A C 1
ATOM 1393 O O . PRO A 1 186 ? 2.659 10.891 7.723 1.00 57.22 186 PRO A O 1
ATOM 1396 N N . THR A 1 187 ? 2.400 13.083 8.130 1.00 57.62 187 THR A N 1
ATOM 1397 C CA . THR A 1 187 ? 1.889 12.987 9.506 1.00 57.62 187 THR A CA 1
ATOM 1398 C C . THR A 1 187 ? 0.369 13.119 9.595 1.00 57.62 187 THR A C 1
ATOM 1400 O O . THR A 1 187 ? -0.164 13.164 10.704 1.00 57.62 187 THR A O 1
ATOM 1403 N N . ASN A 1 188 ? -0.344 13.197 8.465 1.00 64.44 188 ASN A N 1
ATOM 1404 C CA . ASN A 1 188 ? -1.795 13.324 8.468 1.00 64.44 188 ASN A CA 1
ATOM 1405 C C . ASN A 1 188 ? -2.413 12.121 9.187 1.00 64.44 188 ASN A C 1
ATOM 1407 O O . ASN A 1 188 ? -2.289 10.980 8.741 1.00 64.44 188 ASN A O 1
ATOM 1411 N N . GLU A 1 189 ? -3.115 12.376 10.292 1.00 67.75 189 GLU A N 1
ATOM 1412 C CA . GLU A 1 189 ? -3.728 11.338 11.130 1.00 67.75 189 GLU A CA 1
ATOM 1413 C C . GLU A 1 189 ? -4.756 10.476 10.375 1.00 67.75 189 GLU A C 1
ATOM 1415 O O . GLU A 1 189 ? -5.166 9.420 10.871 1.00 67.75 189 GLU A O 1
ATOM 1420 N N . ARG A 1 190 ? -5.168 10.919 9.178 1.00 78.62 190 ARG A N 1
ATOM 1421 C CA . ARG A 1 190 ? -6.114 10.230 8.298 1.00 78.62 190 ARG A CA 1
ATOM 1422 C C . ARG A 1 190 ? -5.559 8.968 7.651 1.00 78.62 190 ARG A C 1
ATOM 1424 O O . ARG A 1 190 ? -6.341 8.041 7.429 1.00 78.62 190 ARG A O 1
ATOM 1431 N N . TYR A 1 191 ? -4.258 8.899 7.368 1.00 84.69 191 TYR A N 1
ATOM 1432 C CA . TYR A 1 191 ? -3.686 7.803 6.585 1.00 84.69 191 TYR A CA 1
ATOM 1433 C C . TYR A 1 191 ? -2.625 7.032 7.361 1.00 84.69 191 TYR A C 1
ATOM 1435 O O . TYR A 1 191 ? -1.867 7.575 8.162 1.00 84.69 191 TYR A O 1
ATOM 1443 N N . ARG A 1 192 ? -2.558 5.731 7.094 1.00 87.25 192 ARG A N 1
ATOM 1444 C CA . ARG A 1 192 ? -1.413 4.891 7.437 1.00 87.25 192 ARG A CA 1
ATOM 1445 C C . ARG A 1 192 ? -0.671 4.572 6.149 1.00 87.25 192 ARG A C 1
ATOM 1447 O O . ARG A 1 192 ? -1.291 4.470 5.091 1.00 87.25 192 ARG A O 1
ATOM 1454 N N . SER A 1 193 ? 0.646 4.425 6.232 1.00 88.62 193 SER A N 1
ATOM 1455 C CA . SER A 1 193 ? 1.443 4.021 5.082 1.00 88.62 193 SER A CA 1
ATOM 1456 C C . SER A 1 193 ? 2.576 3.082 5.466 1.00 88.62 193 SER A C 1
ATOM 1458 O O . SER A 1 193 ? 3.097 3.120 6.581 1.00 88.62 193 SER A O 1
ATOM 1460 N N . VAL A 1 194 ? 2.945 2.232 4.517 1.00 91.12 194 VAL A N 1
ATOM 1461 C CA . VAL A 1 194 ? 4.134 1.387 4.552 1.00 91.12 194 VAL A CA 1
ATOM 1462 C C . VAL A 1 194 ? 4.980 1.767 3.354 1.00 91.12 194 VAL A C 1
ATOM 1464 O O . VAL A 1 194 ? 4.476 1.843 2.235 1.00 91.12 194 VAL A O 1
ATOM 1467 N N . THR A 1 195 ? 6.264 2.012 3.590 1.00 91.00 195 THR A N 1
ATOM 1468 C CA . THR A 1 195 ? 7.213 2.362 2.535 1.00 91.00 195 THR A CA 1
ATOM 1469 C C . THR A 1 195 ? 8.286 1.292 2.450 1.00 91.00 195 THR A C 1
ATOM 1471 O O . THR A 1 195 ? 8.889 0.922 3.456 1.00 91.00 195 THR A O 1
ATOM 1474 N N . THR A 1 196 ? 8.536 0.807 1.241 1.00 93.12 196 THR A N 1
ATOM 1475 C CA . THR A 1 196 ? 9.642 -0.099 0.935 1.00 93.12 196 THR A CA 1
ATOM 1476 C C . THR A 1 196 ? 10.495 0.509 -0.167 1.00 93.12 196 THR A C 1
ATOM 1478 O O . THR A 1 196 ? 10.017 1.296 -0.982 1.00 93.12 196 THR A O 1
ATOM 1481 N N . MET A 1 197 ? 11.781 0.175 -0.186 1.00 91.38 197 MET A N 1
ATOM 1482 C CA . MET A 1 197 ? 12.714 0.682 -1.186 1.00 91.38 197 MET A CA 1
ATOM 1483 C C . MET A 1 197 ? 13.390 -0.485 -1.892 1.00 91.38 197 MET A C 1
ATOM 1485 O O . MET A 1 197 ? 13.788 -1.457 -1.253 1.00 91.38 197 MET A O 1
ATOM 1489 N N . ALA A 1 198 ? 13.537 -0.367 -3.206 1.00 90.62 198 ALA A N 1
ATOM 1490 C CA . ALA A 1 198 ? 14.243 -1.314 -4.050 1.00 90.62 198 ALA A CA 1
ATOM 1491 C C . ALA A 1 198 ? 15.184 -0.569 -5.004 1.00 90.62 198 ALA A C 1
ATOM 1493 O O . ALA A 1 198 ? 14.905 0.546 -5.451 1.00 90.62 198 ALA A O 1
ATOM 1494 N N . LEU A 1 199 ? 16.315 -1.198 -5.321 1.00 89.38 199 LEU A N 1
ATOM 1495 C CA . LEU A 1 199 ? 17.206 -0.751 -6.386 1.00 89.38 199 LEU A CA 1
ATOM 1496 C C . LEU A 1 199 ? 16.986 -1.649 -7.595 1.00 89.38 199 LEU A C 1
ATOM 1498 O O . LEU A 1 199 ? 17.107 -2.867 -7.504 1.00 89.38 199 LEU A O 1
ATOM 1502 N N . VAL A 1 200 ? 16.662 -1.024 -8.716 1.00 87.62 200 VAL A N 1
ATOM 1503 C CA . VAL A 1 200 ? 16.371 -1.685 -9.980 1.00 87.62 200 VAL A CA 1
ATOM 1504 C C . VAL A 1 200 ? 17.485 -1.351 -10.963 1.00 87.62 200 VAL A C 1
ATOM 1506 O O . VAL A 1 200 ? 17.886 -0.193 -11.106 1.00 87.62 200 VAL A O 1
ATOM 1509 N N . ARG A 1 201 ? 18.007 -2.376 -11.632 1.00 84.06 201 ARG A N 1
ATOM 1510 C CA . ARG A 1 201 ? 19.079 -2.262 -12.620 1.00 84.06 201 ARG A CA 1
ATOM 1511 C C . ARG A 1 201 ? 18.554 -2.679 -13.987 1.00 84.06 201 ARG A C 1
ATOM 1513 O O . ARG A 1 201 ? 17.777 -3.623 -14.065 1.00 84.06 201 ARG A O 1
ATOM 1520 N N . GLY A 1 202 ? 19.009 -2.005 -15.039 1.00 76.75 202 GLY A N 1
ATOM 1521 C CA . GLY A 1 202 ? 18.720 -2.419 -16.411 1.00 76.75 202 GLY A CA 1
ATOM 1522 C C . GLY A 1 202 ? 19.462 -3.698 -16.793 1.00 76.75 202 GLY A C 1
ATOM 1523 O O . GLY A 1 202 ? 20.584 -3.943 -16.329 1.00 76.75 202 GLY A O 1
ATOM 1524 N N . ASN A 1 203 ? 18.832 -4.504 -17.643 1.00 74.94 203 ASN A N 1
ATOM 1525 C CA . ASN A 1 203 ? 19.366 -5.764 -18.143 1.00 74.94 203 ASN A CA 1
ATOM 1526 C C . ASN A 1 203 ? 20.151 -5.518 -19.438 1.00 74.94 203 ASN A C 1
ATOM 1528 O O . ASN A 1 203 ? 19.672 -5.756 -20.546 1.00 74.94 203 ASN A O 1
ATOM 1532 N N . PHE A 1 204 ? 21.363 -4.986 -19.291 1.00 69.25 204 PHE A N 1
ATOM 1533 C CA . PHE A 1 204 ? 22.267 -4.736 -20.411 1.00 69.25 204 PHE A CA 1
ATOM 1534 C C . PHE A 1 204 ? 23.202 -5.937 -20.577 1.00 69.25 204 PHE A C 1
ATOM 1536 O O . PHE A 1 204 ? 23.985 -6.225 -19.668 1.00 69.25 204 PHE A O 1
ATOM 1543 N N . LYS A 1 205 ? 23.105 -6.631 -21.714 1.00 60.66 205 LYS A N 1
ATOM 1544 C CA . LYS A 1 205 ? 24.105 -7.617 -22.146 1.00 60.66 205 LYS A CA 1
ATOM 1545 C C . LYS A 1 205 ? 25.243 -6.935 -22.892 1.00 60.66 205 LYS A C 1
ATOM 1547 O O . LYS A 1 205 ? 24.954 -5.958 -23.616 1.00 60.66 205 LYS A O 1
#

Radius of gyration: 29.33 Å; chains: 1; bounding box: 58×62×94 Å

Sequence (205 aa):
MKTPRTKRLSQLGYTSVEVLIAITIFSIGAAGVIAMQRASVQGNYDARAMDVANNIAREWQERLQRDADTWNDPQAAFGTATTNTLWLKNATSGPTVKVPAYPSGAAVGRSPAFDLLGRDLSKAEGEGTTAEVATFCTQLSLTALANPKAGEPTRLIRAEIRVYWARSGGTLKCTESDATDVTVSPTNERYRSVTTMALVRGNFK

pLDDT: mean 81.17, std 12.64, range [51.41, 97.94]